Protein AF-A0A378QJF8-F1 (afdb_monomer_lite)

Sequence (309 aa):
MGRNWFGGLWREKNLSLDADNSAVFEITAFNGHQLLTDEQQEVQKELNALKIKAEKGDIEAMGELAEFYLYGANEEKAVYWTDQLAKKAGSVVFYRLASAYETGWIDGFKRDEKKAYDYYLKMANDNETFAQLWLANYYHGRRQLDDGVCYCGKRDFQKALDWATKAYKQGDNKASGLIADLYRKDPDGNRDLQKAIEWYQISIKQNQKIIVKKDESDTSAEVQEARFALSGDYLWLGDIYNELEDYDKAMYYYQLDINMPVMSHASRSYYQVGAMYEYGLGVKKDINQAKMYYKKACTKGISKACELK

Radius of gyration: 24.56 Å; chains: 1; bounding box: 61×44×68 Å

Structure (mmCIF, N/CA/C/O backbone):
data_AF-A0A378QJF8-F1
#
_entry.id   AF-A0A378QJF8-F1
#
loop_
_atom_site.group_PDB
_atom_site.id
_atom_site.type_symbol
_atom_site.label_atom_id
_atom_site.label_alt_id
_atom_site.label_comp_id
_atom_site.label_asym_id
_atom_site.label_entity_id
_atom_site.label_seq_id
_atom_site.pdbx_PDB_ins_code
_atom_site.Cartn_x
_atom_site.Cartn_y
_atom_site.Cartn_z
_atom_site.occupancy
_atom_site.B_iso_or_equiv
_atom_site.auth_seq_id
_atom_site.auth_comp_id
_atom_site.auth_asym_id
_atom_site.auth_atom_id
_atom_site.pdbx_PDB_model_num
ATOM 1 N N . MET A 1 1 ? 17.031 -14.082 -1.606 1.00 24.91 1 MET A N 1
ATOM 2 C CA . MET A 1 1 ? 18.044 -13.453 -2.481 1.00 24.91 1 MET A CA 1
ATOM 3 C C . MET A 1 1 ? 17.360 -12.334 -3.254 1.00 24.91 1 MET A C 1
ATOM 5 O O . MET A 1 1 ? 16.820 -12.580 -4.324 1.00 24.91 1 MET A O 1
ATOM 9 N N . GLY A 1 2 ? 17.272 -11.142 -2.660 1.00 23.62 2 GLY A N 1
ATOM 10 C CA . GLY A 1 2 ? 16.732 -9.963 -3.339 1.00 23.62 2 GLY A CA 1
ATOM 11 C C . GLY A 1 2 ? 17.813 -9.391 -4.246 1.00 23.62 2 GLY A C 1
ATOM 12 O O . GLY A 1 2 ? 18.860 -8.981 -3.753 1.00 23.62 2 GLY A O 1
ATOM 13 N N . ARG A 1 3 ? 17.606 -9.437 -5.563 1.00 26.86 3 ARG A N 1
ATOM 14 C CA . ARG A 1 3 ? 18.512 -8.789 -6.513 1.00 26.86 3 ARG A CA 1
ATOM 15 C C . ARG A 1 3 ? 18.256 -7.283 -6.453 1.00 26.86 3 ARG A C 1
ATOM 17 O O . ARG A 1 3 ? 17.218 -6.820 -6.913 1.00 26.86 3 ARG A O 1
ATOM 24 N N . ASN A 1 4 ? 19.190 -6.544 -5.860 1.00 28.27 4 ASN A N 1
ATOM 25 C CA . ASN A 1 4 ? 19.306 -5.098 -6.035 1.00 28.27 4 ASN A CA 1
ATOM 26 C C . ASN A 1 4 ? 19.707 -4.839 -7.494 1.00 28.27 4 ASN A C 1
ATOM 28 O O . ASN A 1 4 ? 20.881 -4.916 -7.831 1.00 28.27 4 ASN A O 1
ATOM 32 N N . TRP A 1 5 ? 18.728 -4.578 -8.358 1.00 35.19 5 TRP A N 1
ATOM 33 C CA . TRP A 1 5 ? 18.930 -4.312 -9.789 1.00 35.19 5 TRP A CA 1
ATOM 34 C C . TRP A 1 5 ? 19.407 -2.883 -10.105 1.00 35.19 5 TRP A C 1
ATOM 36 O O . TRP A 1 5 ? 19.574 -2.546 -11.268 1.00 35.19 5 TRP A O 1
ATOM 46 N N . PHE A 1 6 ? 19.591 -2.013 -9.105 1.00 39.88 6 PHE A N 1
ATOM 47 C CA . PHE A 1 6 ? 19.413 -0.571 -9.321 1.00 39.88 6 PHE A CA 1
ATOM 48 C C . PHE A 1 6 ? 20.485 0.343 -8.714 1.00 39.88 6 PHE A C 1
ATOM 50 O O . PHE A 1 6 ? 20.184 1.439 -8.236 1.00 39.88 6 PHE A O 1
ATOM 57 N N . GLY A 1 7 ? 21.741 -0.096 -8.758 1.00 34.03 7 GLY A N 1
ATOM 58 C CA . GLY A 1 7 ? 22.909 0.767 -8.570 1.00 34.03 7 GLY A CA 1
ATOM 59 C C . GLY A 1 7 ? 23.656 0.925 -9.890 1.00 34.03 7 GLY A C 1
ATOM 60 O O . GLY A 1 7 ? 24.657 0.254 -10.097 1.00 34.03 7 GLY A O 1
ATOM 61 N N . GLY A 1 8 ? 23.139 1.740 -10.812 1.00 43.34 8 GLY A N 1
ATOM 62 C CA . GLY A 1 8 ? 23.847 2.037 -12.059 1.00 43.34 8 GLY A CA 1
ATOM 63 C C . GLY A 1 8 ? 25.082 2.914 -11.816 1.00 43.34 8 GLY A C 1
ATOM 64 O O . GLY A 1 8 ? 25.037 3.822 -10.982 1.00 43.34 8 GLY A O 1
ATOM 65 N N . LEU A 1 9 ? 26.144 2.685 -12.600 1.00 39.19 9 LEU A N 1
ATOM 66 C CA . LEU A 1 9 ? 27.414 3.444 -12.650 1.00 39.19 9 LEU A CA 1
ATOM 67 C C . LEU A 1 9 ? 27.245 4.977 -12.574 1.00 39.19 9 LEU A C 1
ATOM 69 O O . LEU A 1 9 ? 28.093 5.692 -12.045 1.00 39.19 9 LEU A O 1
ATOM 73 N N . TRP A 1 10 ? 26.129 5.487 -13.089 1.00 43.66 10 TRP A N 1
ATOM 74 C CA . TRP A 1 10 ? 25.840 6.911 -13.245 1.00 43.66 10 TRP A CA 1
ATOM 75 C C . TRP A 1 10 ? 25.472 7.629 -11.939 1.00 43.66 10 TRP A C 1
ATOM 77 O O . TRP A 1 10 ? 25.683 8.834 -11.840 1.00 43.66 10 TRP A O 1
ATOM 87 N N . ARG A 1 11 ? 24.980 6.908 -10.915 1.00 38.56 11 ARG A N 1
ATOM 88 C CA . ARG A 1 11 ? 24.773 7.490 -9.572 1.00 38.56 11 ARG A CA 1
ATOM 89 C C . ARG A 1 11 ? 26.071 7.606 -8.780 1.00 38.56 11 ARG A C 1
ATOM 91 O O . ARG A 1 11 ? 26.199 8.520 -7.976 1.00 38.56 11 ARG A O 1
ATOM 98 N N . GLU A 1 12 ? 27.020 6.697 -8.997 1.00 34.53 12 GLU A N 1
ATOM 99 C CA . GLU A 1 12 ? 28.304 6.696 -8.283 1.00 34.53 12 GLU A CA 1
ATOM 100 C C . GLU A 1 12 ? 29.266 7.765 -8.819 1.00 34.53 12 GLU A C 1
ATOM 102 O O . GLU A 1 12 ? 30.039 8.330 -8.049 1.00 34.53 12 GLU A O 1
ATOM 107 N N . LYS A 1 13 ? 29.179 8.103 -10.115 1.00 41.19 13 LYS A N 1
ATOM 108 C CA . LYS A 1 13 ? 30.018 9.136 -10.752 1.00 41.19 13 LYS A CA 1
ATOM 109 C C . LYS A 1 13 ? 29.565 10.589 -10.485 1.00 41.19 13 LYS A C 1
ATOM 111 O O . LYS A 1 13 ? 30.230 11.504 -10.948 1.00 41.19 13 LYS A O 1
ATOM 116 N N . ASN A 1 14 ? 28.489 10.829 -9.720 1.00 36.25 14 ASN A N 1
ATOM 117 C CA . ASN A 1 14 ? 28.049 12.175 -9.296 1.00 36.25 14 ASN A CA 1
ATOM 118 C C . ASN A 1 14 ? 27.836 13.187 -10.452 1.00 36.25 14 ASN A C 1
ATOM 120 O O . ASN A 1 14 ? 27.987 14.395 -10.272 1.00 36.25 14 ASN A O 1
ATOM 124 N N . LEU A 1 15 ? 27.490 12.701 -11.647 1.00 41.09 15 LEU A N 1
ATOM 125 C CA . LEU A 1 15 ? 27.198 13.545 -12.804 1.00 41.09 15 LEU A CA 1
ATOM 126 C C . LEU A 1 15 ? 25.797 14.148 -12.616 1.00 41.09 15 LEU A C 1
ATOM 128 O O . LEU A 1 15 ? 24.799 13.447 -12.795 1.00 41.09 15 LEU A O 1
ATOM 132 N N . SER A 1 16 ? 25.703 15.423 -12.216 1.00 34.09 16 SER A N 1
ATOM 133 C CA . SER A 1 16 ? 24.416 16.124 -12.183 1.00 34.09 16 SER A CA 1
ATOM 134 C C . SER A 1 16 ? 23.893 16.273 -13.615 1.00 34.09 16 SER A C 1
ATOM 136 O O . SER A 1 16 ? 24.482 16.934 -14.476 1.00 34.09 16 SER A O 1
ATOM 138 N N . LEU A 1 17 ? 22.776 15.604 -13.889 1.00 40.44 17 LEU A N 1
ATOM 139 C CA . LEU A 1 17 ? 21.975 15.823 -15.088 1.00 40.44 17 LEU A CA 1
ATOM 140 C C . LEU A 1 17 ? 21.103 17.057 -14.844 1.00 40.44 17 LEU A C 1
ATOM 142 O O . LEU A 1 17 ? 19.890 16.955 -14.715 1.00 40.44 17 LEU A O 1
ATOM 146 N N . ASP A 1 18 ? 21.729 18.228 -14.737 1.00 30.45 18 ASP A N 1
ATOM 147 C CA . ASP A 1 18 ? 20.988 19.482 -14.852 1.00 30.45 18 ASP A CA 1
ATOM 148 C C . ASP A 1 18 ? 20.400 19.575 -16.270 1.00 30.45 18 ASP A C 1
ATOM 150 O O . ASP A 1 18 ? 20.940 18.988 -17.212 1.00 30.45 18 ASP A O 1
ATOM 154 N N . ALA A 1 19 ? 19.285 20.289 -16.441 1.00 37.25 19 ALA A N 1
ATOM 155 C CA . ALA A 1 19 ? 18.519 20.322 -17.694 1.00 37.25 19 ALA A CA 1
ATOM 156 C C . ALA A 1 19 ? 19.364 20.654 -18.947 1.00 37.25 19 ALA A C 1
ATOM 158 O O . ALA A 1 19 ? 19.061 20.148 -20.029 1.00 37.25 19 ALA A O 1
ATOM 159 N N . ASP A 1 20 ? 20.462 21.403 -18.791 1.00 37.47 20 ASP A N 1
ATOM 160 C CA . ASP A 1 20 ? 21.430 21.702 -19.858 1.00 37.47 20 ASP A CA 1
ATOM 161 C C . ASP A 1 20 ? 22.299 20.494 -20.278 1.00 37.47 20 ASP A C 1
ATOM 163 O O . ASP A 1 20 ? 22.730 20.421 -21.426 1.00 37.47 20 ASP A O 1
ATOM 167 N N . ASN A 1 21 ? 22.510 19.499 -19.407 1.00 40.16 21 ASN A N 1
ATOM 168 C CA . ASN A 1 21 ? 23.304 18.291 -19.678 1.00 40.16 21 ASN A CA 1
ATOM 169 C C . ASN A 1 21 ? 22.505 17.136 -20.306 1.00 40.16 21 ASN A C 1
ATOM 171 O O . ASN A 1 21 ? 23.105 16.227 -20.881 1.00 40.16 21 ASN A O 1
ATOM 175 N N . SER A 1 22 ? 21.169 17.166 -20.263 1.00 40.09 22 SER A N 1
ATOM 176 C CA . SER A 1 22 ? 20.332 16.191 -20.991 1.00 40.09 22 SER A CA 1
ATOM 177 C C . SER A 1 22 ? 20.537 16.283 -22.512 1.00 40.09 22 SER A C 1
ATOM 179 O O . SER A 1 22 ? 20.553 15.273 -23.217 1.00 40.09 22 SER A O 1
ATOM 181 N N . ALA A 1 23 ? 20.813 17.495 -23.004 1.00 35.41 23 ALA A N 1
ATOM 182 C CA . ALA A 1 23 ? 21.199 17.752 -24.383 1.00 35.41 23 ALA A CA 1
ATOM 183 C C . ALA A 1 23 ? 22.648 17.326 -24.691 1.00 35.41 23 ALA A C 1
ATOM 185 O O . ALA A 1 23 ? 22.961 17.066 -25.851 1.00 35.41 23 ALA A O 1
ATOM 186 N N . VAL A 1 24 ? 23.528 17.203 -23.684 1.00 41.50 24 VAL A N 1
ATOM 187 C CA . VAL A 1 24 ?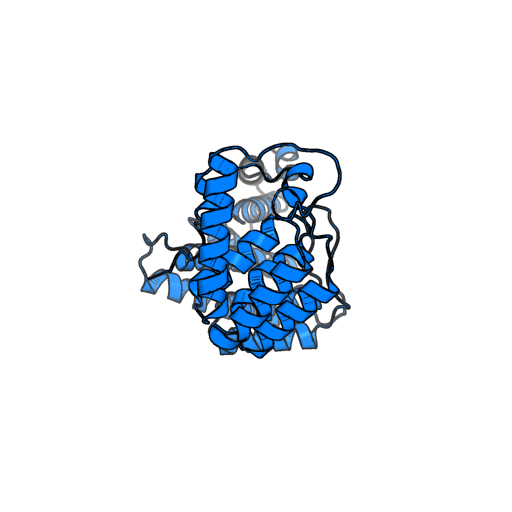 24.978 17.003 -23.880 1.00 41.50 24 VAL A CA 1
ATOM 188 C C . VAL A 1 24 ? 25.334 15.629 -24.458 1.00 41.50 24 VAL A C 1
ATOM 190 O O . VAL A 1 24 ? 26.318 15.503 -25.186 1.00 41.50 24 VAL A O 1
ATOM 193 N N . PHE A 1 25 ? 24.498 14.610 -24.253 1.00 45.72 25 PHE A N 1
ATOM 194 C CA . PHE A 1 25 ? 24.749 13.266 -24.797 1.00 45.72 25 PHE A CA 1
ATOM 195 C C . PHE A 1 25 ? 24.012 12.961 -26.112 1.00 45.72 25 PHE A C 1
ATOM 197 O O . PHE A 1 25 ? 24.208 11.898 -26.707 1.00 45.72 25 PHE A O 1
ATOM 204 N N . GLU A 1 26 ? 23.237 13.927 -26.614 1.00 41.34 26 GLU A N 1
ATOM 205 C CA . GLU A 1 26 ? 22.734 13.986 -27.992 1.00 41.34 26 GLU A CA 1
ATOM 206 C C . GLU A 1 26 ? 23.155 15.281 -28.703 1.00 41.34 26 GLU A C 1
ATOM 208 O O . GLU A 1 26 ? 22.435 15.790 -29.562 1.00 41.34 26 GLU A O 1
ATOM 213 N N . ILE A 1 27 ? 24.359 15.803 -28.422 1.00 39.47 27 ILE A N 1
ATOM 214 C CA . ILE A 1 27 ? 24.945 16.874 -29.244 1.00 39.47 27 ILE A CA 1
ATOM 215 C C . ILE A 1 27 ? 25.376 16.282 -30.590 1.00 39.47 27 ILE A C 1
ATOM 217 O O . ILE A 1 27 ? 26.552 16.077 -30.883 1.00 39.47 27 ILE A O 1
ATOM 221 N N . THR A 1 28 ? 24.413 16.059 -31.476 1.00 35.44 28 THR A N 1
ATOM 222 C CA . THR A 1 28 ? 24.649 16.320 -32.892 1.00 35.44 28 THR A CA 1
ATOM 223 C C . THR A 1 28 ? 24.520 17.819 -33.111 1.00 35.44 28 THR A C 1
ATOM 225 O O . THR A 1 28 ? 23.428 18.345 -33.282 1.00 35.44 28 THR A O 1
ATOM 228 N N . ALA A 1 29 ? 25.677 18.482 -33.083 1.00 40.81 29 ALA A N 1
ATOM 229 C CA . ALA A 1 29 ? 25.983 19.697 -33.829 1.00 40.81 29 ALA A CA 1
ATOM 230 C C . ALA A 1 29 ? 24.862 20.752 -33.908 1.00 40.81 29 ALA A C 1
ATOM 232 O O . ALA A 1 29 ? 24.290 20.964 -34.973 1.00 40.81 29 ALA A O 1
ATOM 233 N N . PHE A 1 30 ? 24.621 21.501 -32.833 1.00 36.34 30 PHE A N 1
ATOM 234 C CA . PHE A 1 30 ? 24.027 22.829 -32.980 1.00 36.34 30 PHE A CA 1
ATOM 235 C C . PHE A 1 30 ? 24.699 23.800 -32.006 1.00 36.34 30 PHE A C 1
ATOM 237 O O . PHE A 1 30 ? 24.531 23.701 -30.798 1.00 36.34 30 PHE A O 1
ATOM 244 N N . ASN A 1 31 ? 25.469 24.726 -32.585 1.00 33.44 31 ASN A N 1
ATOM 245 C CA . ASN A 1 31 ? 26.176 25.862 -31.978 1.00 33.44 31 ASN A CA 1
ATOM 246 C C . ASN A 1 31 ? 27.578 25.597 -31.386 1.00 33.44 31 ASN A C 1
ATOM 248 O O . ASN A 1 31 ? 27.790 25.628 -30.184 1.00 33.44 31 ASN A O 1
ATOM 252 N N . GLY A 1 32 ? 28.563 25.470 -32.289 1.00 38.75 32 GLY A N 1
ATOM 253 C CA . GLY A 1 32 ? 29.920 26.009 -32.100 1.00 38.75 32 GLY A CA 1
ATOM 254 C C . GLY A 1 32 ? 30.858 25.273 -31.136 1.00 38.75 32 GLY A C 1
ATOM 255 O O . GLY A 1 32 ? 30.972 25.650 -29.982 1.00 38.75 32 GLY A O 1
ATOM 256 N N . HIS A 1 33 ? 31.606 24.294 -31.660 1.00 44.81 33 HIS A N 1
ATOM 257 C CA . HIS A 1 33 ? 32.910 23.807 -31.168 1.00 44.81 33 HIS A CA 1
ATOM 258 C C . HIS A 1 33 ? 33.228 23.957 -29.661 1.00 44.81 33 HIS A C 1
ATOM 260 O O . HIS A 1 33 ? 34.217 24.594 -29.299 1.00 44.81 33 HIS A O 1
ATOM 266 N N . GLN A 1 34 ? 32.489 23.282 -28.782 1.00 51.22 34 GLN A N 1
ATOM 267 C CA . GLN A 1 34 ? 33.086 22.796 -27.535 1.00 51.22 34 GLN A CA 1
ATOM 268 C C . GLN A 1 34 ? 33.539 21.351 -27.753 1.00 51.22 34 GLN A C 1
ATOM 270 O O . GLN A 1 34 ? 32.741 20.481 -28.097 1.00 51.22 34 GLN A O 1
ATOM 275 N N . LEU A 1 35 ? 34.848 21.115 -27.633 1.00 56.12 35 LEU A N 1
ATOM 276 C CA . LEU A 1 35 ? 35.410 19.767 -27.594 1.00 56.12 35 LEU A CA 1
ATOM 277 C C . LEU A 1 35 ? 34.957 19.105 -26.289 1.00 56.12 35 LEU A C 1
ATOM 279 O O . LEU A 1 35 ? 35.072 19.716 -25.228 1.00 56.12 35 LEU A O 1
ATOM 283 N N . LEU A 1 36 ? 34.451 17.873 -26.385 1.00 58.44 36 LEU A N 1
ATOM 284 C CA . LEU A 1 36 ? 34.110 17.065 -25.216 1.00 58.44 36 LEU A CA 1
ATOM 285 C C . LEU A 1 36 ? 35.347 16.910 -24.323 1.00 58.44 36 LEU A C 1
ATOM 287 O O . LEU A 1 36 ? 36.439 16.642 -24.837 1.00 58.44 36 LEU A O 1
ATOM 291 N N . THR A 1 37 ? 35.171 17.037 -23.010 1.00 73.25 37 THR A N 1
ATOM 292 C CA . THR A 1 37 ? 36.224 16.720 -22.035 1.00 73.25 37 THR A CA 1
ATOM 293 C C . THR A 1 37 ? 36.612 15.240 -22.130 1.00 73.25 37 THR A C 1
ATOM 295 O O . THR A 1 37 ? 35.828 14.420 -22.613 1.00 73.25 37 THR A O 1
ATOM 298 N N . ASP A 1 38 ? 37.804 14.869 -21.658 1.00 74.12 38 ASP A N 1
ATOM 299 C CA . ASP A 1 38 ? 38.254 13.464 -21.661 1.00 74.12 38 ASP A CA 1
ATOM 300 C C . ASP A 1 38 ? 37.250 12.541 -20.942 1.00 74.12 38 ASP A C 1
ATOM 302 O O . ASP A 1 38 ? 36.947 11.446 -21.414 1.00 74.12 38 ASP A O 1
ATOM 306 N N . GLU A 1 39 ? 36.642 13.038 -19.863 1.00 68.12 39 GLU A N 1
ATOM 307 C CA . GLU A 1 39 ? 35.573 12.362 -19.123 1.00 68.12 39 GLU A CA 1
ATOM 308 C C . GLU A 1 39 ? 34.302 12.176 -19.971 1.00 68.12 39 GLU A C 1
ATOM 310 O O . GLU A 1 39 ? 33.741 11.082 -20.029 1.00 68.12 39 GLU A O 1
ATOM 315 N N . GLN A 1 40 ? 33.866 13.206 -20.705 1.00 69.31 40 GLN A N 1
ATOM 316 C CA . GLN A 1 40 ? 32.710 13.108 -21.605 1.00 69.31 40 GLN A CA 1
ATOM 317 C C . GLN A 1 40 ? 32.961 12.140 -22.772 1.00 69.31 40 GLN A C 1
ATOM 319 O O . GLN A 1 40 ? 32.047 11.431 -23.201 1.00 69.31 40 GLN A O 1
ATOM 324 N N . GLN A 1 41 ? 34.194 12.072 -23.281 1.00 72.94 41 GLN A N 1
ATOM 325 C CA . GLN A 1 41 ? 34.575 11.114 -24.322 1.00 72.94 41 GLN A CA 1
ATOM 326 C C . GLN A 1 41 ? 34.566 9.671 -23.803 1.00 72.94 41 GLN A C 1
ATOM 328 O O . GLN A 1 41 ? 34.109 8.764 -24.507 1.00 72.94 41 GLN A O 1
ATOM 333 N N . GLU A 1 42 ? 35.034 9.447 -22.574 1.00 74.12 42 GLU A N 1
ATOM 334 C CA . GLU A 1 42 ? 34.998 8.135 -21.927 1.00 74.12 42 GLU A CA 1
ATOM 335 C C . GLU A 1 42 ? 33.557 7.668 -21.691 1.00 74.12 42 GLU A C 1
ATOM 337 O O . GLU A 1 42 ? 33.197 6.559 -22.095 1.00 74.12 42 GLU A O 1
ATOM 342 N N . VAL A 1 43 ? 32.696 8.550 -21.175 1.00 72.06 43 VAL A N 1
ATOM 343 C CA . VAL A 1 43 ? 31.256 8.292 -21.027 1.00 72.06 43 VAL A CA 1
ATOM 344 C C . VAL A 1 43 ? 30.603 7.956 -22.370 1.00 72.06 43 VAL A C 1
ATOM 346 O O . VAL A 1 43 ? 29.843 6.991 -22.470 1.00 72.06 43 VAL A O 1
ATOM 349 N N . GLN A 1 44 ? 30.924 8.692 -23.438 1.00 74.88 44 GLN A N 1
ATOM 350 C CA . GLN A 1 44 ? 30.380 8.416 -24.768 1.00 74.88 44 GLN A CA 1
ATOM 351 C C . GLN A 1 44 ? 30.811 7.038 -25.294 1.00 74.88 44 GLN A C 1
ATOM 353 O O . GLN A 1 44 ? 30.028 6.338 -25.946 1.00 74.88 44 GLN A O 1
ATOM 358 N N . LYS A 1 45 ? 32.051 6.627 -25.013 1.00 82.19 45 LYS A N 1
ATOM 359 C CA . LYS A 1 45 ? 32.569 5.304 -25.375 1.00 82.19 45 LYS A CA 1
ATOM 360 C C . LYS A 1 45 ? 31.866 4.192 -24.593 1.00 82.19 45 LYS A C 1
ATOM 362 O O . LYS A 1 45 ? 31.469 3.200 -25.208 1.00 82.19 45 LYS A O 1
ATOM 367 N N . GLU A 1 46 ? 31.680 4.366 -23.284 1.00 82.00 46 GLU A N 1
ATOM 368 C CA . GLU A 1 46 ? 30.916 3.446 -22.428 1.00 82.00 46 GLU A CA 1
ATOM 369 C C . GLU A 1 46 ? 29.471 3.304 -22.935 1.00 82.00 46 GLU A C 1
ATOM 371 O O . GLU A 1 46 ? 29.003 2.188 -23.167 1.00 82.00 46 GLU A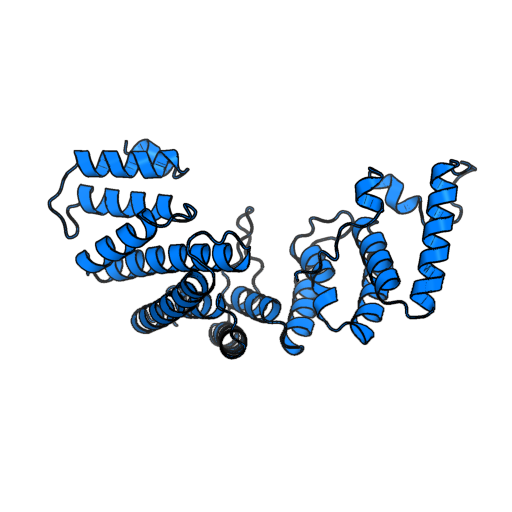 O 1
ATOM 376 N N . LEU A 1 47 ? 28.800 4.423 -23.229 1.00 82.88 47 LEU A N 1
ATOM 377 C CA . LEU A 1 47 ? 27.430 4.441 -23.745 1.00 82.88 47 LEU A CA 1
ATOM 378 C C . LEU A 1 47 ? 27.310 3.752 -25.114 1.00 82.88 47 LEU A C 1
ATOM 380 O O . LEU A 1 47 ? 26.351 3.022 -25.366 1.00 82.88 47 LEU A O 1
ATOM 384 N N . ASN A 1 48 ? 28.279 3.946 -26.010 1.00 86.44 48 ASN A N 1
ATOM 385 C CA . ASN A 1 48 ? 28.293 3.270 -27.310 1.00 86.44 48 ASN A CA 1
ATOM 386 C C . ASN A 1 48 ? 28.485 1.755 -27.162 1.00 86.44 48 ASN A C 1
ATOM 388 O O . ASN A 1 48 ? 27.804 0.977 -27.831 1.00 86.44 48 ASN A O 1
ATOM 392 N N . ALA A 1 49 ? 29.376 1.320 -26.267 1.00 88.12 49 ALA A N 1
ATOM 393 C CA . ALA A 1 49 ? 29.548 -0.098 -25.968 1.00 88.12 49 ALA A CA 1
ATOM 394 C C . ALA A 1 49 ? 28.268 -0.709 -25.371 1.00 88.12 49 ALA A C 1
ATOM 396 O O . ALA A 1 49 ? 27.892 -1.826 -25.736 1.00 88.12 49 ALA A O 1
ATOM 397 N N . LEU A 1 50 ? 27.577 0.038 -24.505 1.00 89.38 50 LEU A N 1
ATOM 398 C CA . LEU A 1 50 ? 26.305 -0.357 -23.910 1.00 89.38 50 LEU A CA 1
ATOM 399 C C . LEU A 1 50 ? 25.202 -0.522 -24.968 1.00 89.38 50 LEU A C 1
ATOM 401 O O . LEU A 1 50 ? 24.543 -1.560 -25.004 1.00 89.38 50 LEU A O 1
ATOM 405 N N . LYS A 1 51 ? 25.070 0.438 -25.896 1.00 92.69 51 LYS A N 1
ATOM 406 C CA . LYS A 1 51 ? 24.144 0.360 -27.044 1.00 92.69 51 LYS A CA 1
ATOM 407 C C . LYS A 1 51 ? 24.353 -0.901 -27.868 1.00 92.69 51 LYS A C 1
ATOM 409 O O . LYS A 1 51 ? 23.400 -1.633 -28.101 1.00 92.69 51 LYS A O 1
ATOM 414 N N . ILE A 1 52 ? 25.598 -1.214 -28.225 1.00 93.00 52 ILE A N 1
ATOM 415 C CA . ILE A 1 52 ? 25.915 -2.414 -29.014 1.00 93.00 52 ILE A CA 1
ATOM 416 C C . ILE A 1 52 ? 25.489 -3.695 -28.281 1.00 93.00 52 ILE A C 1
ATOM 418 O O . ILE A 1 52 ? 25.002 -4.636 -28.910 1.00 93.00 52 ILE A O 1
ATOM 422 N N . LYS A 1 53 ? 25.681 -3.771 -26.958 1.00 95.56 53 LYS A N 1
ATOM 423 C CA . LYS A 1 53 ? 25.233 -4.927 -26.163 1.00 95.56 53 LYS A CA 1
ATOM 424 C C . LYS A 1 53 ? 23.708 -5.023 -26.134 1.00 95.56 53 LYS A C 1
ATOM 426 O O . LYS A 1 53 ? 23.163 -6.093 -26.403 1.00 95.56 53 LYS A O 1
ATOM 431 N N . ALA A 1 54 ? 23.029 -3.910 -25.877 1.00 93.25 54 ALA A N 1
ATOM 432 C CA . ALA A 1 54 ? 21.574 -3.861 -25.838 1.00 93.25 54 ALA A CA 1
ATOM 433 C C . ALA A 1 54 ? 20.953 -4.214 -27.202 1.00 93.25 54 ALA A C 1
ATOM 435 O O . ALA A 1 54 ? 20.022 -5.010 -27.267 1.00 93.25 54 ALA A O 1
ATOM 436 N N . GLU A 1 55 ? 21.514 -3.731 -28.314 1.00 93.62 55 GLU A N 1
ATOM 437 C CA . GLU A 1 55 ? 21.095 -4.099 -29.677 1.00 93.62 55 GLU A CA 1
ATOM 438 C C . GLU A 1 55 ? 21.258 -5.599 -29.961 1.00 93.62 55 GLU A C 1
ATOM 440 O O . GLU A 1 55 ? 20.460 -6.191 -30.688 1.00 93.62 55 GLU A O 1
ATOM 445 N N . LYS A 1 56 ? 22.247 -6.248 -29.336 1.00 95.00 56 LYS A N 1
ATOM 446 C CA . LYS A 1 56 ? 22.447 -7.705 -29.405 1.00 95.00 56 LYS A CA 1
ATOM 447 C C . LYS A 1 56 ? 21.498 -8.500 -28.506 1.00 95.00 56 LYS A C 1
ATOM 449 O O . LYS A 1 56 ? 21.556 -9.729 -28.502 1.00 95.00 56 LYS A O 1
ATOM 454 N N . GLY A 1 57 ? 20.599 -7.840 -27.779 1.00 92.00 57 GLY A N 1
ATOM 455 C CA . GLY A 1 57 ? 19.596 -8.506 -26.957 1.00 92.00 57 GLY A CA 1
ATOM 456 C C . GLY A 1 57 ? 19.988 -8.698 -25.495 1.00 92.00 57 GLY A C 1
ATOM 457 O O . GLY A 1 57 ? 19.284 -9.445 -24.813 1.00 92.00 57 GLY A O 1
ATOM 458 N N . ASP A 1 58 ? 21.079 -8.076 -25.041 1.00 95.31 58 ASP A N 1
ATOM 459 C CA . ASP A 1 58 ? 21.530 -8.139 -23.652 1.00 95.31 58 ASP A CA 1
ATOM 460 C C . ASP A 1 58 ? 20.543 -7.404 -22.728 1.00 95.31 58 ASP A C 1
ATOM 462 O O . ASP A 1 58 ? 20.301 -6.206 -22.877 1.00 95.31 58 ASP A O 1
ATOM 466 N N . ILE A 1 59 ? 19.930 -8.155 -21.809 1.00 93.56 59 ILE A N 1
ATOM 467 C CA . ILE A 1 59 ? 18.843 -7.683 -20.937 1.00 93.56 59 ILE A CA 1
ATOM 468 C C . ILE A 1 59 ? 19.352 -6.641 -19.933 1.00 93.56 59 ILE A C 1
ATOM 470 O O . ILE A 1 59 ? 18.650 -5.668 -19.664 1.00 93.56 59 ILE A O 1
ATOM 474 N N . GLU A 1 60 ? 20.564 -6.818 -19.404 1.00 91.88 60 GLU A N 1
ATOM 475 C CA . GLU A 1 60 ? 21.163 -5.886 -18.442 1.00 91.88 60 GLU A CA 1
ATOM 476 C C . GLU A 1 60 ? 21.473 -4.553 -19.131 1.00 91.88 60 GLU A C 1
ATOM 478 O O . GLU A 1 60 ? 21.034 -3.502 -18.669 1.00 91.88 60 GLU A O 1
ATOM 483 N N . ALA A 1 61 ? 22.094 -4.599 -20.311 1.00 92.38 61 ALA A N 1
ATOM 484 C CA . ALA A 1 61 ? 22.400 -3.411 -21.099 1.00 92.38 61 ALA A CA 1
ATOM 485 C C . ALA A 1 61 ? 21.145 -2.649 -21.555 1.00 92.38 61 ALA A C 1
ATOM 487 O O . ALA A 1 61 ? 21.138 -1.418 -21.571 1.00 92.38 61 ALA A O 1
ATOM 488 N N . MET A 1 62 ? 20.067 -3.357 -21.915 1.00 93.44 62 MET A N 1
ATOM 489 C CA . MET A 1 62 ? 18.772 -2.729 -22.206 1.00 93.44 62 MET A CA 1
ATOM 490 C C . MET A 1 62 ? 18.204 -2.002 -20.982 1.00 93.44 62 MET A C 1
ATOM 492 O O . MET A 1 62 ? 17.682 -0.897 -21.124 1.00 93.44 62 MET A O 1
ATOM 496 N N . GLY A 1 63 ? 18.311 -2.608 -19.795 1.00 89.31 63 GLY A N 1
ATOM 497 C CA . GLY A 1 63 ? 17.891 -1.998 -18.533 1.00 89.31 63 GLY A CA 1
ATOM 498 C C . GLY A 1 63 ? 18.687 -0.742 -18.203 1.00 89.31 63 GLY A C 1
ATOM 499 O O . GLY A 1 63 ? 18.098 0.296 -17.910 1.00 89.31 63 GLY A O 1
ATOM 500 N N . GLU A 1 64 ? 20.010 -0.803 -18.334 1.00 89.75 64 GLU A N 1
ATOM 501 C CA . GLU A 1 64 ? 20.879 0.353 -18.111 1.00 89.75 64 GLU A CA 1
ATOM 502 C C . GLU A 1 64 ? 20.589 1.496 -19.093 1.00 89.75 64 GLU A C 1
ATOM 504 O O . GLU A 1 64 ? 20.545 2.653 -18.680 1.00 89.75 64 GLU A O 1
ATOM 509 N N . LEU A 1 65 ? 20.328 1.202 -20.374 1.00 90.31 65 LEU A N 1
ATOM 510 C CA . LEU A 1 65 ? 19.932 2.234 -21.341 1.00 90.31 65 LEU A CA 1
ATOM 511 C C . LEU A 1 65 ? 18.564 2.828 -21.029 1.00 90.31 65 LEU A C 1
ATOM 513 O O . LEU A 1 65 ? 18.398 4.042 -21.125 1.00 90.31 65 LEU A O 1
ATOM 517 N N . ALA A 1 66 ? 17.589 1.997 -20.662 1.00 91.06 66 ALA A N 1
ATOM 518 C CA . ALA A 1 66 ? 16.269 2.474 -20.274 1.00 91.06 66 ALA A CA 1
ATOM 519 C C . ALA A 1 66 ? 16.360 3.449 -19.091 1.00 91.06 66 ALA A C 1
ATOM 521 O O . ALA A 1 66 ? 15.767 4.525 -19.142 1.00 91.06 66 ALA A O 1
ATOM 522 N N . GLU A 1 67 ? 17.149 3.120 -18.063 1.00 88.00 67 GLU A N 1
ATOM 523 C CA . GLU A 1 67 ? 17.390 4.020 -16.932 1.00 88.00 67 GLU A CA 1
ATOM 524 C C . GLU A 1 67 ? 18.165 5.273 -17.332 1.00 88.00 67 GLU A C 1
ATOM 526 O O . GLU A 1 67 ? 17.787 6.372 -16.927 1.00 88.00 67 GLU A O 1
ATOM 531 N N . PHE A 1 68 ? 19.216 5.127 -18.141 1.00 86.69 68 PHE A N 1
ATOM 532 C CA . PHE A 1 68 ? 20.003 6.254 -18.633 1.00 86.69 68 PHE A CA 1
ATOM 533 C C . PHE A 1 68 ? 19.111 7.284 -19.330 1.00 86.69 68 PHE A C 1
ATOM 535 O O . PHE A 1 68 ? 19.162 8.467 -19.007 1.00 86.69 68 PHE A O 1
ATOM 542 N N . TYR A 1 69 ? 18.240 6.839 -20.237 1.00 88.25 69 TYR A N 1
ATOM 543 C CA . TYR A 1 69 ? 17.332 7.737 -20.946 1.00 88.25 69 TYR A CA 1
ATOM 544 C C . TYR A 1 69 ? 16.198 8.271 -20.071 1.00 88.25 69 TYR A C 1
ATOM 546 O O . TYR A 1 69 ? 15.778 9.410 -20.266 1.00 88.25 69 TYR A O 1
ATOM 554 N N . LEU A 1 70 ? 15.730 7.490 -19.093 1.00 86.19 70 LEU A N 1
ATOM 555 C CA . LEU A 1 70 ? 14.726 7.935 -18.130 1.00 86.19 70 LEU A CA 1
ATOM 556 C C . LEU A 1 70 ? 15.237 9.127 -17.310 1.00 86.19 70 LEU A C 1
ATOM 558 O O . LEU A 1 70 ? 14.560 10.144 -17.225 1.00 86.19 70 LEU A O 1
ATOM 562 N N . TYR A 1 71 ? 16.434 9.014 -16.732 1.00 84.06 71 TYR A N 1
ATOM 563 C CA . TYR A 1 71 ? 17.032 10.088 -15.933 1.00 84.06 71 TYR A CA 1
ATOM 564 C C . TYR A 1 71 ? 17.646 11.199 -16.790 1.00 84.06 71 TYR A C 1
ATOM 566 O O . TYR A 1 71 ? 17.732 12.336 -16.343 1.00 84.06 71 TYR A O 1
ATOM 574 N N . GLY A 1 72 ? 18.029 10.893 -18.030 1.00 81.81 72 GLY A N 1
ATOM 575 C CA . GLY A 1 72 ? 18.480 11.863 -19.025 1.00 81.81 72 GLY A CA 1
ATOM 576 C C . GLY A 1 72 ? 17.349 12.607 -19.739 1.00 81.81 72 GLY A C 1
ATOM 577 O O . GLY A 1 72 ? 17.612 13.203 -20.779 1.00 81.81 72 GLY A O 1
ATOM 578 N N . ALA A 1 73 ? 16.109 12.552 -19.236 1.00 80.44 73 ALA A N 1
ATOM 579 C CA . ALA A 1 73 ? 14.953 13.267 -19.784 1.00 80.44 73 ALA A CA 1
ATOM 580 C C . ALA A 1 73 ? 14.610 12.943 -21.258 1.00 80.44 73 ALA A C 1
ATOM 582 O O . ALA A 1 73 ? 13.909 13.710 -21.919 1.00 80.44 73 ALA A O 1
ATOM 583 N N . ASN A 1 74 ? 15.059 11.799 -21.790 1.00 87.50 74 ASN A N 1
ATOM 584 C CA . ASN A 1 74 ? 14.753 11.374 -23.157 1.00 87.50 74 ASN A CA 1
ATOM 585 C C . ASN A 1 74 ? 13.616 10.347 -23.154 1.00 87.50 74 ASN A C 1
ATOM 587 O O . ASN A 1 74 ? 13.836 9.132 -23.142 1.00 87.50 74 ASN A O 1
ATOM 591 N N . GLU A 1 75 ? 12.384 10.856 -23.162 1.00 87.44 75 GLU A N 1
ATOM 592 C CA . GLU A 1 75 ? 11.171 10.042 -23.073 1.00 87.44 75 GLU A CA 1
ATOM 593 C C . GLU A 1 75 ? 11.085 8.978 -24.175 1.00 87.44 75 GLU A C 1
ATOM 595 O O . GLU A 1 75 ? 10.838 7.807 -23.885 1.00 87.44 75 GLU A O 1
ATOM 600 N N . GLU A 1 76 ? 11.322 9.363 -25.431 1.00 90.94 76 GLU A N 1
ATOM 601 C CA . GLU A 1 76 ? 11.198 8.466 -26.584 1.00 90.94 76 GLU A CA 1
ATOM 602 C C . GLU A 1 76 ? 12.119 7.250 -26.444 1.00 90.94 76 GLU A C 1
ATOM 604 O O . GLU A 1 76 ? 11.682 6.104 -26.595 1.00 90.94 76 GLU A O 1
ATOM 609 N N . LYS A 1 77 ? 13.389 7.481 -26.092 1.00 90.94 77 LYS A N 1
ATOM 610 C CA . LYS A 1 77 ? 14.368 6.399 -25.950 1.00 90.94 77 LYS A CA 1
ATOM 611 C C . LYS A 1 77 ? 14.158 5.588 -24.677 1.00 90.94 77 LYS A C 1
ATOM 613 O O . LYS A 1 77 ? 14.335 4.371 -24.719 1.00 90.94 77 LYS A O 1
ATOM 618 N N . ALA A 1 78 ? 13.738 6.215 -23.578 1.00 91.31 78 ALA A N 1
ATOM 619 C CA . ALA A 1 78 ? 13.398 5.507 -22.344 1.00 91.31 78 ALA A CA 1
ATOM 620 C C . ALA A 1 78 ? 12.248 4.515 -22.574 1.00 91.31 78 ALA A C 1
ATOM 622 O O . ALA A 1 78 ? 12.346 3.344 -22.194 1.00 91.31 78 ALA A O 1
ATOM 623 N N . VAL A 1 79 ? 11.187 4.963 -23.255 1.00 93.69 79 VAL A N 1
ATOM 624 C CA . VAL A 1 79 ? 10.051 4.120 -23.653 1.00 93.69 79 VAL A CA 1
ATOM 625 C C . VAL A 1 79 ? 10.508 3.014 -24.595 1.00 93.69 79 VAL A C 1
ATOM 627 O O . VAL A 1 79 ? 10.247 1.845 -24.316 1.00 93.69 79 VAL A O 1
ATOM 630 N N . TYR A 1 80 ? 11.254 3.349 -25.653 1.00 95.19 80 TYR A N 1
ATOM 631 C CA . TYR A 1 80 ? 11.741 2.364 -26.619 1.00 95.19 80 TYR A CA 1
ATOM 632 C C . TYR A 1 80 ? 12.526 1.229 -25.951 1.00 95.19 80 TYR A C 1
ATOM 634 O O . TYR A 1 80 ? 12.212 0.056 -26.163 1.00 95.19 80 TYR A O 1
ATOM 642 N N . TRP A 1 81 ? 13.533 1.555 -25.136 1.00 94.38 81 TRP A N 1
ATOM 643 C CA . TRP A 1 81 ? 14.383 0.540 -24.510 1.00 94.38 81 TRP A CA 1
ATOM 644 C C . TRP A 1 81 ? 13.638 -0.273 -23.458 1.00 94.38 81 TRP A C 1
ATOM 646 O O . TRP A 1 81 ? 13.844 -1.485 -23.380 1.00 94.38 81 TRP A O 1
ATOM 656 N N . THR A 1 82 ? 12.714 0.347 -22.721 1.00 95.06 82 THR A N 1
ATOM 657 C CA . THR A 1 82 ? 11.870 -0.375 -21.763 1.00 95.06 82 THR A CA 1
ATOM 658 C C . THR A 1 82 ? 10.915 -1.333 -22.479 1.00 95.06 82 THR A C 1
ATOM 660 O O . THR A 1 82 ? 10.768 -2.474 -22.051 1.00 95.06 82 THR A O 1
ATOM 663 N N . ASP A 1 83 ? 10.322 -0.931 -23.607 1.00 95.12 83 ASP A N 1
ATOM 664 C CA . ASP A 1 83 ? 9.486 -1.811 -24.432 1.00 95.12 83 ASP A CA 1
ATOM 665 C C . ASP A 1 83 ? 10.291 -2.986 -25.017 1.00 95.12 83 ASP A C 1
ATOM 667 O O . ASP A 1 83 ? 9.787 -4.110 -25.074 1.00 95.12 83 ASP A O 1
ATOM 671 N N . GLN A 1 84 ? 11.543 -2.771 -25.449 1.00 94.75 84 GLN A N 1
ATOM 672 C CA . GLN A 1 84 ? 12.402 -3.880 -25.897 1.00 94.75 84 GLN A CA 1
ATOM 673 C C . GLN A 1 84 ? 12.743 -4.832 -24.752 1.00 94.75 84 GLN A C 1
ATOM 675 O O . GLN A 1 84 ? 12.693 -6.052 -24.929 1.00 94.75 84 GLN A O 1
ATOM 680 N N . LEU A 1 85 ? 13.054 -4.281 -23.580 1.00 94.75 85 LEU A N 1
ATOM 681 C CA . LEU A 1 85 ? 13.358 -5.053 -22.387 1.00 94.75 85 LEU A CA 1
ATOM 682 C C . LEU A 1 85 ? 12.151 -5.886 -21.939 1.00 94.75 85 LEU A C 1
ATOM 684 O O . LEU A 1 85 ? 12.299 -7.074 -21.651 1.00 94.75 85 LEU A O 1
ATOM 688 N N . ALA A 1 86 ? 10.949 -5.307 -21.962 1.00 94.50 86 ALA A N 1
ATOM 689 C CA . ALA A 1 86 ? 9.719 -5.971 -21.539 1.00 94.50 86 ALA A CA 1
ATOM 690 C C . ALA A 1 86 ? 9.409 -7.232 -22.360 1.00 94.50 86 ALA A C 1
ATOM 692 O O . ALA A 1 86 ? 8.935 -8.228 -21.818 1.00 94.50 86 ALA A O 1
ATOM 693 N N . LYS A 1 87 ? 9.760 -7.246 -23.655 1.00 93.88 87 LYS A N 1
ATOM 694 C CA . LYS A 1 87 ? 9.618 -8.436 -24.519 1.00 93.88 87 LYS A CA 1
ATOM 695 C C . LYS A 1 87 ? 10.467 -9.628 -24.061 1.00 93.88 87 LYS A C 1
ATOM 697 O O . LYS A 1 87 ? 10.202 -10.748 -24.487 1.00 93.88 87 LYS A O 1
ATOM 702 N N . LYS A 1 88 ? 11.507 -9.395 -23.253 1.00 93.38 88 LYS A N 1
ATOM 703 C CA . LYS A 1 88 ? 12.451 -10.421 -22.776 1.00 93.38 88 LYS A CA 1
ATOM 704 C C . LYS A 1 88 ? 12.335 -10.695 -21.278 1.00 93.38 88 LYS A C 1
ATOM 706 O O . LYS A 1 88 ? 12.513 -11.835 -20.865 1.00 93.38 88 LYS A O 1
ATOM 711 N N . ALA A 1 89 ? 12.080 -9.658 -20.486 1.00 91.88 89 ALA A N 1
ATOM 712 C CA . ALA A 1 89 ? 12.120 -9.697 -19.026 1.00 91.88 89 ALA A CA 1
ATOM 713 C C . ALA A 1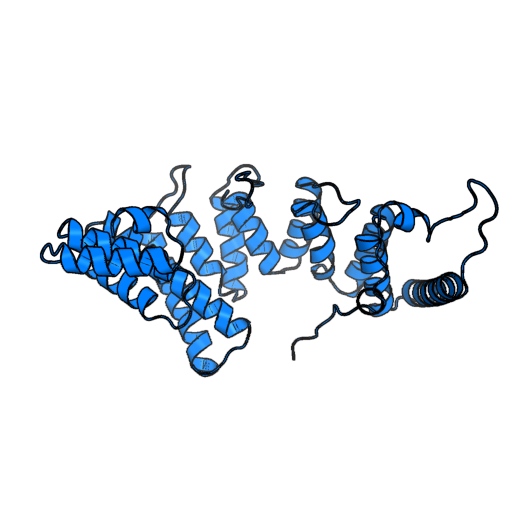 89 ? 10.733 -9.640 -18.362 1.00 91.88 89 ALA A C 1
ATOM 715 O O . ALA A 1 89 ? 10.653 -9.698 -17.137 1.00 91.88 89 ALA A O 1
ATOM 716 N N . GLY A 1 90 ? 9.656 -9.546 -19.149 1.00 91.69 90 GLY A N 1
ATOM 717 C CA . GLY A 1 90 ? 8.294 -9.387 -18.640 1.00 91.69 90 GLY A CA 1
ATOM 718 C C . GLY A 1 90 ? 7.944 -7.932 -18.339 1.00 91.69 90 GLY A C 1
ATOM 719 O O . GLY A 1 90 ? 8.759 -7.021 -18.493 1.00 91.69 90 GLY A O 1
ATOM 720 N N . SER A 1 91 ? 6.700 -7.697 -17.931 1.00 93.31 91 SER A N 1
ATOM 721 C CA . SER A 1 91 ? 6.152 -6.342 -17.796 1.00 93.31 91 SER A CA 1
ATOM 722 C C . SER A 1 91 ? 6.666 -5.554 -16.585 1.00 93.31 91 SER A C 1
ATOM 724 O O . SER A 1 91 ? 6.563 -4.328 -16.594 1.00 93.31 91 SER A O 1
ATOM 726 N N . VAL A 1 92 ? 7.254 -6.208 -15.573 1.00 91.94 92 VAL A N 1
ATOM 727 C CA . VAL A 1 92 ? 7.732 -5.567 -14.328 1.00 91.94 92 VAL A CA 1
ATOM 728 C C . VAL A 1 92 ? 8.660 -4.369 -14.571 1.00 91.94 92 VAL A C 1
ATOM 730 O O . VAL A 1 92 ? 8.685 -3.412 -13.796 1.00 91.94 92 VAL A O 1
ATOM 733 N N . VAL A 1 93 ? 9.388 -4.374 -15.689 1.00 92.50 93 VAL A N 1
ATOM 734 C CA . VAL A 1 93 ? 10.321 -3.306 -16.077 1.00 92.50 93 VAL A CA 1
ATOM 735 C C . VAL A 1 93 ? 9.625 -1.977 -16.379 1.00 92.50 93 VAL A C 1
ATOM 737 O O . VAL A 1 93 ? 10.247 -0.920 -16.281 1.00 92.50 93 VAL A O 1
ATOM 740 N N . PHE A 1 94 ? 8.318 -1.997 -16.658 1.00 95.31 94 PHE A N 1
ATOM 741 C CA . PHE A 1 94 ? 7.523 -0.784 -16.828 1.00 95.31 94 PHE A CA 1
ATOM 742 C C . PHE A 1 94 ? 7.335 0.010 -15.534 1.00 95.31 94 PHE A C 1
ATOM 744 O O . PHE A 1 94 ? 6.953 1.176 -15.613 1.00 95.31 94 PHE A O 1
ATOM 751 N N . TYR A 1 95 ? 7.619 -0.560 -14.355 1.00 91.94 95 TYR A N 1
ATOM 752 C CA . TYR A 1 95 ? 7.392 0.103 -13.066 1.00 91.94 95 TYR A CA 1
ATOM 753 C C . TYR A 1 95 ? 8.020 1.499 -12.991 1.00 91.94 95 TYR A C 1
ATOM 755 O O . TYR A 1 95 ? 7.393 2.437 -12.499 1.00 91.94 95 TYR A O 1
ATOM 763 N N . ARG A 1 96 ? 9.241 1.662 -13.516 1.00 89.62 96 ARG A N 1
ATOM 764 C CA . ARG A 1 96 ? 9.938 2.953 -13.486 1.00 89.62 96 ARG A CA 1
ATOM 765 C C . ARG A 1 96 ? 9.277 4.002 -14.366 1.00 89.62 96 ARG A C 1
ATOM 767 O O . ARG A 1 96 ? 9.080 5.117 -13.898 1.00 89.62 96 ARG A O 1
ATOM 774 N N . LEU A 1 97 ? 8.903 3.643 -15.595 1.00 91.94 97 LEU A N 1
ATOM 775 C CA . LEU A 1 97 ? 8.156 4.540 -16.480 1.00 91.94 97 LEU A CA 1
ATOM 776 C C . LEU A 1 97 ? 6.802 4.891 -15.871 1.00 91.94 97 LEU A C 1
ATOM 778 O O . LEU A 1 97 ? 6.440 6.061 -15.818 1.00 91.94 97 LEU A O 1
ATOM 782 N N . ALA A 1 98 ? 6.083 3.891 -15.358 1.00 93.25 98 ALA A N 1
ATOM 783 C CA . ALA A 1 98 ? 4.790 4.092 -14.724 1.00 93.25 98 ALA A CA 1
ATOM 784 C C . ALA A 1 98 ? 4.897 5.083 -13.553 1.00 93.25 98 ALA A C 1
ATOM 786 O O . ALA A 1 98 ? 4.145 6.049 -13.510 1.00 93.25 98 ALA A O 1
ATOM 787 N N . SER A 1 99 ? 5.888 4.906 -12.673 1.00 88.88 99 SER A N 1
ATOM 788 C CA . SER A 1 99 ? 6.166 5.802 -11.542 1.00 88.88 99 SER A CA 1
ATOM 789 C C . SER A 1 99 ? 6.614 7.206 -11.977 1.00 88.88 99 SER A C 1
ATOM 791 O O . SER A 1 99 ? 6.188 8.203 -11.389 1.00 88.88 99 SER A O 1
ATOM 793 N N . ALA A 1 100 ? 7.415 7.312 -13.043 1.00 89.38 100 ALA A N 1
ATOM 794 C CA . ALA A 1 100 ? 7.845 8.592 -13.602 1.00 89.38 100 ALA A CA 1
ATOM 795 C C . ALA A 1 100 ? 6.654 9.409 -14.118 1.00 89.38 100 ALA A C 1
ATOM 797 O O . ALA A 1 100 ? 6.485 10.561 -13.728 1.00 89.38 100 ALA A O 1
ATOM 798 N N . TYR A 1 101 ? 5.777 8.797 -14.918 1.00 91.25 101 TYR A N 1
ATOM 799 C CA . TYR A 1 101 ? 4.550 9.449 -15.381 1.00 91.25 101 TYR A CA 1
ATOM 800 C C . TYR A 1 101 ? 3.557 9.709 -14.247 1.00 91.25 101 TYR A C 1
ATOM 802 O O . TYR A 1 101 ? 2.819 10.690 -14.282 1.00 91.25 101 TYR A O 1
ATOM 810 N N . GLU A 1 102 ? 3.521 8.852 -13.232 1.00 87.06 102 GLU A N 1
ATOM 811 C CA . GLU A 1 102 ? 2.600 9.011 -12.114 1.00 87.06 102 GLU A CA 1
ATOM 812 C C . GLU A 1 102 ? 2.957 10.215 -11.233 1.00 87.06 102 GLU A C 1
ATOM 814 O O . GLU A 1 102 ? 2.071 10.980 -10.846 1.00 87.06 102 GLU A O 1
ATOM 819 N N . THR A 1 103 ? 4.245 10.376 -10.919 1.00 84.19 103 THR A N 1
ATOM 820 C CA . THR A 1 103 ? 4.742 11.393 -9.981 1.00 84.19 103 THR A CA 1
ATOM 821 C C . THR A 1 103 ? 5.169 12.682 -10.672 1.00 84.19 103 THR A C 1
ATOM 823 O O . THR A 1 103 ? 5.054 13.752 -10.080 1.00 84.19 103 THR A O 1
ATOM 826 N N . GLY A 1 104 ? 5.665 12.597 -11.909 1.00 86.44 104 GLY A N 1
ATOM 827 C CA . GLY A 1 104 ? 6.329 13.707 -12.591 1.00 86.44 104 GLY A CA 1
ATOM 828 C C . GLY A 1 104 ? 7.592 14.203 -11.875 1.00 86.44 104 GLY A C 1
ATOM 829 O O . GLY A 1 104 ? 7.990 15.342 -12.084 1.00 86.44 104 GLY A O 1
ATOM 830 N N . TRP A 1 105 ? 8.182 13.394 -10.982 1.00 79.56 105 TRP A N 1
ATOM 831 C CA . TRP A 1 105 ? 9.334 13.795 -10.161 1.00 79.56 105 TRP A CA 1
ATOM 832 C C . TRP A 1 105 ? 10.677 13.671 -10.893 1.00 79.56 105 TRP A C 1
ATOM 834 O O . TRP A 1 105 ? 11.672 14.238 -10.457 1.00 79.56 105 TRP A O 1
ATOM 844 N N . ILE A 1 106 ? 10.717 12.914 -11.991 1.00 80.94 106 ILE A N 1
ATOM 845 C CA . ILE A 1 106 ? 11.914 12.784 -12.824 1.00 80.94 106 ILE A CA 1
ATOM 846 C C . ILE A 1 106 ? 11.929 13.939 -13.825 1.00 80.94 106 ILE A C 1
ATOM 848 O O . ILE A 1 106 ? 10.966 14.114 -14.574 1.00 80.94 106 ILE A O 1
ATOM 852 N N . ASP A 1 107 ? 13.020 14.705 -13.852 1.00 74.69 107 ASP A N 1
ATOM 853 C CA . ASP A 1 107 ? 13.181 15.827 -14.776 1.00 74.69 107 ASP A CA 1
ATOM 854 C C . ASP A 1 107 ? 12.951 15.397 -16.233 1.00 74.69 107 ASP A C 1
ATOM 856 O O . ASP A 1 107 ? 13.355 14.320 -16.674 1.00 74.69 107 ASP A O 1
ATOM 860 N N . GLY A 1 108 ? 12.225 16.231 -16.982 1.00 75.12 108 GLY A N 1
ATOM 861 C CA . GLY A 1 108 ? 11.795 15.933 -18.352 1.00 75.12 108 GLY A CA 1
ATOM 862 C C . GLY A 1 108 ? 10.551 15.051 -18.474 1.00 75.12 108 GLY A C 1
ATOM 863 O O . GLY A 1 108 ? 9.890 15.093 -19.511 1.00 75.12 108 GLY A O 1
ATOM 864 N N . PHE A 1 109 ? 10.152 14.332 -17.422 1.00 82.62 109 PHE A N 1
ATOM 865 C CA . PHE A 1 109 ? 8.906 13.568 -17.404 1.00 82.62 109 PHE A CA 1
ATOM 866 C C . PHE A 1 109 ? 7.799 14.385 -16.759 1.00 82.62 109 PHE A C 1
ATOM 868 O O . PHE A 1 109 ? 7.659 14.466 -15.540 1.00 82.62 109 PHE A O 1
ATOM 875 N N . LYS A 1 110 ? 6.953 14.977 -17.603 1.00 87.31 110 LYS A N 1
ATOM 876 C CA . LYS A 1 110 ? 5.708 15.562 -17.115 1.00 87.31 110 LYS A CA 1
ATOM 877 C C . LYS A 1 110 ? 4.793 14.450 -16.631 1.00 87.31 110 LYS A C 1
ATOM 879 O O . LYS A 1 110 ? 4.667 13.401 -17.262 1.00 87.31 110 LYS A O 1
ATOM 884 N N . ARG A 1 111 ? 4.110 14.738 -15.531 1.00 86.44 111 ARG A N 1
ATOM 885 C CA . ARG A 1 111 ? 3.052 13.887 -15.015 1.00 86.44 111 ARG A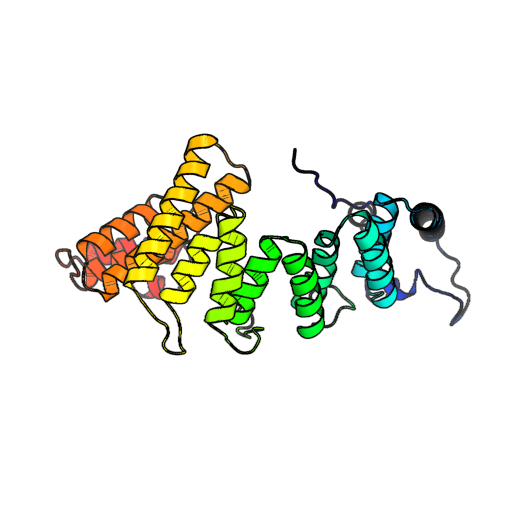 CA 1
ATOM 886 C C . ARG A 1 111 ? 2.018 13.578 -16.109 1.00 86.44 111 ARG A C 1
ATOM 888 O O . ARG A 1 111 ? 1.474 14.497 -16.719 1.00 86.44 111 ARG A O 1
ATOM 895 N N . ASP A 1 112 ? 1.716 12.299 -16.301 1.00 90.19 112 ASP A N 1
ATOM 896 C CA . ASP A 1 112 ? 0.728 11.788 -17.252 1.00 90.19 112 ASP A CA 1
ATOM 897 C C . ASP A 1 112 ? 0.021 10.563 -16.648 1.00 90.19 112 ASP A C 1
ATOM 899 O O . ASP A 1 112 ? 0.503 9.429 -16.692 1.00 90.19 112 ASP A O 1
ATOM 903 N N . GLU A 1 113 ? -1.150 10.799 -16.056 1.00 86.44 113 GLU A N 1
ATOM 904 C CA . GLU A 1 113 ? -1.941 9.749 -15.407 1.00 86.44 113 GLU A CA 1
ATOM 905 C C . GLU A 1 113 ? -2.321 8.629 -16.380 1.00 86.44 113 GLU A C 1
ATOM 907 O O . GLU A 1 113 ? -2.302 7.457 -16.007 1.00 86.44 113 GLU A O 1
ATOM 912 N N . LYS A 1 114 ? -2.644 8.972 -17.632 1.00 91.31 114 LYS A N 1
ATOM 913 C CA . LYS A 1 114 ? -3.090 7.995 -18.622 1.00 91.31 114 LYS A CA 1
ATOM 914 C C . LYS A 1 114 ? -1.953 7.044 -18.982 1.00 91.31 114 LYS A C 1
ATOM 916 O O . LYS A 1 114 ? -2.159 5.834 -18.982 1.00 91.31 114 LYS A O 1
ATOM 921 N N . LYS A 1 115 ? -0.746 7.570 -19.219 1.00 92.50 115 LYS A N 1
ATOM 922 C CA . LYS A 1 115 ? 0.434 6.728 -19.469 1.00 92.50 115 LYS A CA 1
ATOM 923 C C . LYS A 1 115 ? 0.776 5.864 -18.260 1.00 92.50 115 LYS A C 1
ATOM 925 O O . LYS A 1 115 ? 1.023 4.672 -18.430 1.00 92.50 115 LYS A O 1
ATOM 930 N N . ALA A 1 116 ? 0.747 6.426 -17.049 1.00 92.75 116 ALA A N 1
ATOM 931 C CA . ALA A 1 116 ? 0.961 5.648 -15.829 1.00 92.75 116 ALA A CA 1
ATOM 932 C C . ALA A 1 116 ? -0.049 4.492 -15.727 1.00 92.75 116 ALA A C 1
ATOM 934 O O . ALA A 1 116 ? 0.352 3.337 -15.572 1.00 92.75 116 ALA A O 1
ATOM 935 N N . TYR A 1 117 ? -1.342 4.789 -15.895 1.00 93.88 117 TYR A N 1
ATOM 936 C CA . TYR A 1 117 ? -2.419 3.801 -15.902 1.00 93.88 117 TYR A CA 1
ATOM 937 C C . TYR A 1 117 ? -2.183 2.702 -16.941 1.00 93.88 117 TYR A C 1
ATOM 939 O O . TYR A 1 117 ? -2.275 1.526 -16.598 1.00 93.88 117 TYR A O 1
ATOM 947 N N . ASP A 1 118 ? -1.834 3.055 -18.180 1.00 95.25 118 ASP A N 1
ATOM 948 C CA . ASP A 1 118 ? -1.616 2.082 -19.253 1.00 95.25 118 ASP A CA 1
ATOM 949 C C . ASP A 1 118 ? -0.480 1.101 -18.905 1.00 95.25 118 ASP A C 1
ATOM 951 O O . ASP A 1 118 ? -0.610 -0.107 -19.126 1.00 95.25 118 ASP A O 1
ATOM 955 N N . TYR A 1 119 ? 0.614 1.579 -18.304 1.00 96.38 119 TYR A N 1
ATOM 956 C CA . TYR A 1 119 ? 1.707 0.711 -17.852 1.00 96.38 119 TYR A CA 1
ATOM 957 C C . TYR A 1 119 ? 1.331 -0.143 -16.639 1.00 96.38 119 TYR A C 1
ATOM 959 O O . TYR A 1 119 ? 1.617 -1.343 -16.634 1.00 96.38 119 TYR A O 1
ATOM 967 N N . TYR A 1 120 ? 0.651 0.419 -15.635 1.00 96.38 120 TYR A N 1
ATOM 968 C CA . TYR A 1 120 ? 0.146 -0.371 -14.507 1.00 96.38 120 TYR A CA 1
ATOM 969 C C . TYR A 1 120 ? -0.872 -1.420 -14.955 1.00 96.38 120 TYR A C 1
ATOM 971 O O . TYR A 1 120 ? -0.851 -2.541 -14.454 1.00 96.38 120 TYR A O 1
ATOM 979 N N . LEU A 1 121 ? -1.704 -1.116 -15.950 1.00 96.25 121 LEU A N 1
ATOM 980 C CA . LEU A 1 121 ? -2.633 -2.072 -16.536 1.00 96.25 121 LEU A CA 1
ATOM 981 C C . LEU A 1 121 ? -1.909 -3.208 -17.263 1.00 96.25 121 LEU A C 1
ATOM 983 O O . LEU A 1 121 ? -2.280 -4.368 -17.079 1.00 96.25 121 LEU A O 1
ATOM 987 N N . LYS A 1 122 ? -0.864 -2.906 -18.046 1.00 95.69 122 LYS A N 1
ATOM 988 C CA . LYS A 1 122 ? -0.007 -3.935 -18.663 1.00 95.69 122 LYS A CA 1
ATOM 989 C C . LYS A 1 122 ? 0.583 -4.868 -17.601 1.00 95.69 122 LYS A C 1
ATOM 991 O O . LYS A 1 122 ? 0.418 -6.077 -17.719 1.00 95.69 122 LYS A O 1
ATOM 996 N N . MET A 1 123 ? 1.190 -4.309 -16.551 1.00 97.38 123 MET A N 1
ATOM 997 C CA . MET A 1 123 ? 1.787 -5.084 -15.455 1.00 97.38 123 MET A CA 1
ATOM 998 C C . MET A 1 123 ? 0.753 -5.929 -14.703 1.00 97.38 123 MET A C 1
ATOM 1000 O O . MET A 1 123 ? 0.950 -7.116 -14.466 1.00 97.38 123 MET A O 1
ATOM 1004 N N . ALA A 1 124 ? -0.402 -5.351 -14.380 1.00 97.12 124 ALA A N 1
ATOM 1005 C CA . ALA A 1 124 ? -1.453 -6.056 -13.658 1.00 97.12 124 ALA A CA 1
ATOM 1006 C C . ALA A 1 124 ? -2.038 -7.236 -14.453 1.00 97.12 124 ALA A C 1
ATOM 1008 O O . ALA A 1 124 ? -2.377 -8.266 -13.862 1.00 97.12 124 ALA A O 1
ATOM 1009 N N . ASN A 1 125 ? -2.155 -7.086 -15.778 1.00 96.19 125 ASN A N 1
ATOM 1010 C CA . ASN A 1 125 ? -2.580 -8.150 -16.692 1.00 96.19 125 ASN A CA 1
ATOM 1011 C C . ASN A 1 125 ? -1.519 -9.248 -16.863 1.00 96.19 125 ASN A C 1
ATOM 1013 O O . ASN A 1 125 ? -1.877 -10.382 -17.169 1.00 96.19 125 ASN A O 1
ATOM 1017 N N . ASP A 1 126 ? -0.250 -8.932 -16.616 1.00 95.25 126 ASP A N 1
ATOM 1018 C CA . ASP A 1 126 ? 0.868 -9.882 -16.565 1.00 95.25 126 ASP A CA 1
ATOM 1019 C C . ASP A 1 126 ? 1.052 -10.505 -15.164 1.00 95.25 126 ASP A C 1
ATOM 1021 O O . ASP A 1 126 ? 2.065 -11.125 -14.869 1.00 95.25 126 ASP A O 1
ATOM 1025 N N . ASN A 1 127 ? 0.044 -10.377 -14.292 1.00 95.38 127 ASN A N 1
ATOM 1026 C CA . ASN A 1 127 ? 0.016 -10.918 -12.928 1.00 95.38 127 ASN A CA 1
ATOM 1027 C C . ASN A 1 127 ? 0.994 -10.271 -11.932 1.00 95.38 127 ASN A C 1
ATOM 1029 O O . ASN A 1 127 ? 1.305 -10.856 -10.897 1.00 95.38 127 ASN A O 1
ATOM 1033 N N . GLU A 1 128 ? 1.421 -9.032 -12.173 1.00 96.50 128 GLU A N 1
ATOM 1034 C CA . GLU A 1 128 ? 2.182 -8.279 -11.175 1.00 96.50 128 GLU A CA 1
ATOM 1035 C C . GLU A 1 128 ? 1.253 -7.761 -10.063 1.00 96.50 128 GLU A C 1
ATOM 1037 O O . GLU A 1 128 ? 0.456 -6.837 -10.267 1.00 96.50 128 GLU A O 1
ATOM 1042 N N . THR A 1 129 ? 1.339 -8.341 -8.859 1.00 96.56 129 THR A N 1
ATOM 1043 C CA . THR A 1 129 ? 0.396 -8.044 -7.762 1.00 96.56 129 THR A CA 1
ATOM 1044 C C . THR A 1 129 ? 0.465 -6.593 -7.296 1.00 96.56 129 THR A C 1
ATOM 1046 O O . THR A 1 129 ? -0.576 -5.988 -7.041 1.00 96.56 129 THR A O 1
ATOM 1049 N N . PHE A 1 130 ? 1.652 -5.978 -7.270 1.00 93.38 130 PHE A N 1
ATOM 1050 C CA . PHE A 1 130 ? 1.792 -4.563 -6.910 1.00 93.38 130 PHE A CA 1
ATOM 1051 C C . PHE A 1 130 ? 1.029 -3.648 -7.882 1.00 93.38 130 PHE A C 1
ATOM 1053 O O . PHE A 1 130 ? 0.440 -2.652 -7.461 1.00 93.38 130 PHE A O 1
ATOM 1060 N N . ALA A 1 131 ? 0.994 -3.991 -9.173 1.00 96.50 131 ALA A N 1
ATOM 1061 C CA . ALA A 1 131 ? 0.267 -3.231 -10.183 1.00 96.50 131 ALA A CA 1
ATOM 1062 C C . ALA A 1 131 ? -1.247 -3.464 -10.076 1.00 96.50 131 ALA A C 1
ATOM 1064 O O . ALA A 1 131 ? -2.037 -2.539 -10.255 1.00 96.50 131 ALA A O 1
ATOM 1065 N N . GLN A 1 132 ? -1.668 -4.671 -9.694 1.00 97.88 132 GLN A N 1
ATOM 1066 C CA . GLN A 1 132 ? -3.069 -4.949 -9.365 1.00 97.88 132 GLN A CA 1
ATOM 1067 C C . GLN A 1 132 ? -3.524 -4.137 -8.144 1.00 97.88 132 GLN A C 1
ATOM 1069 O O . GLN A 1 132 ? -4.584 -3.516 -8.177 1.00 97.88 132 GLN A O 1
ATOM 1074 N N . LEU A 1 133 ? -2.707 -4.060 -7.090 1.00 95.31 133 LEU A N 1
ATOM 1075 C CA . LEU A 1 133 ? -2.978 -3.201 -5.933 1.00 95.31 133 LEU A CA 1
ATOM 1076 C C . LEU A 1 133 ? -2.985 -1.715 -6.299 1.00 95.31 133 LEU A C 1
ATOM 1078 O O . LEU A 1 133 ? -3.790 -0.951 -5.761 1.00 95.31 133 LEU A O 1
ATOM 1082 N N . TRP A 1 134 ? -2.122 -1.297 -7.226 1.00 93.81 134 TRP A N 1
ATOM 1083 C CA . TRP A 1 134 ? -2.137 0.060 -7.764 1.00 93.81 134 TRP A CA 1
ATOM 1084 C C . TRP A 1 134 ? -3.480 0.367 -8.436 1.00 93.81 134 TRP A C 1
ATOM 1086 O O . TRP A 1 134 ? -4.114 1.363 -8.089 1.00 93.81 134 TRP A O 1
ATOM 1096 N N . LEU A 1 135 ? -3.968 -0.515 -9.318 1.00 95.31 135 LEU A N 1
ATOM 1097 C CA . LEU A 1 135 ? -5.269 -0.354 -9.981 1.00 95.31 135 LEU A CA 1
ATOM 1098 C C . LEU A 1 135 ? -6.431 -0.383 -8.986 1.00 95.31 135 LEU A C 1
ATOM 1100 O O . LEU A 1 135 ? -7.392 0.370 -9.133 1.00 95.31 135 LEU A O 1
ATOM 1104 N N . ALA A 1 136 ? -6.343 -1.217 -7.952 1.00 94.62 136 ALA A N 1
ATOM 1105 C CA . ALA A 1 136 ? -7.345 -1.239 -6.899 1.00 94.62 136 ALA A CA 1
ATOM 1106 C C . ALA A 1 136 ? -7.426 0.110 -6.163 1.00 94.62 136 ALA A C 1
ATOM 1108 O O . ALA A 1 136 ? -8.512 0.667 -6.014 1.00 94.62 136 ALA A O 1
ATOM 1109 N N . ASN A 1 137 ? -6.284 0.697 -5.792 1.00 90.94 137 ASN A N 1
ATOM 1110 C CA . ASN A 1 137 ? -6.233 2.034 -5.193 1.00 90.94 137 ASN A CA 1
ATOM 1111 C C . ASN A 1 137 ? -6.689 3.142 -6.156 1.00 90.94 137 ASN A C 1
ATOM 1113 O O . ASN A 1 137 ? -7.354 4.092 -5.730 1.00 90.94 137 ASN A O 1
ATOM 1117 N N . TYR A 1 138 ? -6.356 3.008 -7.443 1.00 91.50 138 TYR A N 1
ATOM 1118 C CA . TYR A 1 138 ? -6.785 3.914 -8.506 1.00 91.50 138 TYR A CA 1
ATOM 1119 C C . TYR A 1 138 ? -8.314 3.989 -8.592 1.00 91.50 138 TYR A C 1
ATOM 1121 O O . TYR A 1 138 ? -8.872 5.084 -8.583 1.00 91.50 138 TYR A O 1
ATOM 1129 N N . TYR A 1 139 ? -9.000 2.841 -8.583 1.00 92.25 139 TYR A N 1
ATOM 1130 C CA . TYR A 1 139 ? -10.466 2.785 -8.599 1.00 92.25 139 TYR A CA 1
ATOM 1131 C C . TYR A 1 139 ? -11.121 3.060 -7.239 1.00 92.25 139 TYR A C 1
ATOM 1133 O O . TYR A 1 139 ? -12.283 3.456 -7.201 1.00 92.25 139 TYR A O 1
ATOM 1141 N N . HIS A 1 140 ? -10.409 2.898 -6.120 1.00 88.94 140 HIS A N 1
ATOM 1142 C CA . HIS A 1 140 ? -10.925 3.278 -4.798 1.00 88.94 140 HIS A CA 1
ATOM 1143 C C . HIS A 1 140 ? -11.008 4.797 -4.618 1.00 88.94 140 HIS A C 1
ATOM 1145 O O . HIS A 1 140 ? -11.877 5.309 -3.917 1.00 88.94 140 HIS A O 1
ATOM 1151 N N . GLY A 1 141 ? -10.088 5.543 -5.229 1.00 81.19 141 GLY A N 1
ATOM 1152 C CA . GLY A 1 141 ? -9.971 6.979 -4.983 1.00 81.19 141 GLY A CA 1
ATOM 1153 C C . GLY A 1 141 ? -9.192 7.334 -3.718 1.00 81.19 141 GLY A C 1
ATOM 1154 O O . GLY A 1 141 ? -9.401 8.402 -3.147 1.00 81.19 141 GLY A O 1
ATOM 1155 N N . ARG A 1 142 ? -8.311 6.437 -3.250 1.00 69.75 142 ARG A N 1
ATOM 1156 C CA . ARG A 1 142 ? -7.497 6.651 -2.039 1.00 69.75 142 ARG A CA 1
ATOM 1157 C C . ARG A 1 142 ? -6.149 7.308 -2.263 1.00 69.75 142 ARG A C 1
ATOM 1159 O O . ARG A 1 142 ? -5.517 7.704 -1.286 1.00 69.75 142 ARG A O 1
ATOM 1166 N N . ARG A 1 143 ? -5.693 7.435 -3.506 1.00 65.00 143 ARG A N 1
ATOM 1167 C CA . ARG A 1 143 ? -4.375 8.003 -3.776 1.00 65.00 143 ARG A CA 1
ATOM 1168 C C . ARG A 1 143 ? -4.430 9.526 -3.766 1.00 65.00 143 ARG A C 1
ATOM 1170 O O . ARG A 1 143 ? -4.588 10.139 -4.814 1.00 65.00 143 ARG A O 1
ATOM 1177 N N . GLN A 1 144 ? -4.309 10.112 -2.580 1.00 52.53 144 GLN A N 1
ATOM 1178 C CA . GLN A 1 144 ? -3.944 11.517 -2.416 1.00 52.53 144 GLN A CA 1
ATOM 1179 C C . GLN A 1 144 ? -2.418 11.596 -2.326 1.00 52.53 144 GLN A C 1
ATOM 1181 O O . GLN A 1 144 ? -1.819 10.852 -1.550 1.00 52.53 144 GLN A O 1
ATOM 1186 N N . LEU A 1 145 ? -1.795 12.438 -3.149 1.00 54.25 145 LEU A N 1
ATOM 1187 C CA . LEU A 1 145 ? -0.400 12.831 -2.941 1.00 54.25 145 LEU A CA 1
ATOM 1188 C C . LEU A 1 145 ? -0.335 13.909 -1.845 1.00 54.25 145 LEU A C 1
ATOM 1190 O O . LEU A 1 145 ? -1.365 14.447 -1.434 1.00 54.25 145 LEU A O 1
ATOM 1194 N N . ASP A 1 146 ? 0.873 14.229 -1.376 1.00 44.12 146 ASP A N 1
ATOM 1195 C CA . ASP A 1 146 ? 1.111 15.233 -0.324 1.00 44.12 146 ASP A CA 1
ATOM 1196 C C . ASP A 1 146 ? 0.591 16.644 -0.690 1.00 44.12 146 ASP A C 1
ATOM 1198 O O . ASP A 1 146 ? 0.405 17.487 0.185 1.00 44.12 146 ASP A O 1
ATOM 1202 N N . ASP A 1 147 ? 0.299 16.894 -1.972 1.00 52.72 147 ASP A N 1
ATOM 1203 C CA . ASP A 1 147 ? -0.341 18.111 -2.491 1.00 52.72 147 ASP A CA 1
ATOM 1204 C C . ASP A 1 147 ? -1.877 18.134 -2.319 1.00 52.72 147 ASP A C 1
ATOM 1206 O O . ASP A 1 147 ? -2.535 19.114 -2.673 1.00 52.72 147 ASP A O 1
ATOM 1210 N N . GLY A 1 148 ? -2.466 17.063 -1.779 1.00 50.62 148 GLY A N 1
ATOM 1211 C CA . GLY A 1 148 ? -3.907 16.908 -1.581 1.00 50.62 148 GLY A CA 1
ATOM 1212 C C . GLY A 1 148 ? -4.692 16.565 -2.851 1.00 50.62 148 GLY A C 1
ATOM 1213 O O . GLY A 1 148 ? -5.918 16.433 -2.787 1.00 50.62 148 GLY A O 1
ATOM 1214 N N . VAL A 1 149 ? -4.033 16.390 -4.000 1.00 53.38 149 VAL A N 1
ATOM 1215 C CA . VAL A 1 149 ? -4.704 16.064 -5.261 1.00 53.38 149 VAL A CA 1
ATOM 1216 C C . VAL A 1 149 ? -4.855 14.542 -5.387 1.00 53.38 149 VAL A C 1
ATOM 1218 O O . VAL A 1 149 ? -3.898 13.777 -5.233 1.00 53.38 149 VAL A O 1
ATOM 1221 N N . CYS A 1 150 ? -6.091 14.083 -5.636 1.00 59.56 150 CYS A N 1
ATOM 1222 C CA . CYS A 1 150 ? -6.370 12.677 -5.938 1.00 59.56 150 CYS A CA 1
ATOM 1223 C C . CYS A 1 150 ? -6.152 12.420 -7.422 1.00 59.56 150 CYS A C 1
ATOM 1225 O O . CYS A 1 150 ? -6.847 13.004 -8.250 1.00 59.56 150 CYS A O 1
ATOM 1227 N N . TYR A 1 151 ? -5.240 11.510 -7.747 1.00 61.62 151 TYR A N 1
ATOM 1228 C CA . TYR A 1 151 ? -4.990 11.078 -9.127 1.00 61.62 151 TYR A CA 1
ATOM 1229 C C . TYR A 1 151 ? -5.510 9.669 -9.309 1.00 61.62 151 TYR A C 1
ATOM 1231 O O . TYR A 1 151 ? -4.798 8.693 -9.545 1.00 61.62 151 TYR A O 1
ATOM 1239 N N . CYS A 1 152 ? -6.798 9.601 -9.046 1.00 68.06 152 CYS A N 1
ATOM 1240 C CA . CYS A 1 152 ? -7.617 8.435 -9.145 1.00 68.06 152 CYS A CA 1
ATOM 1241 C C . CYS A 1 152 ? -8.521 8.624 -10.356 1.00 68.06 152 CYS A C 1
ATOM 1243 O O . CYS A 1 152 ? -9.077 9.705 -10.561 1.00 68.06 152 CYS A O 1
ATOM 1245 N N . GLY A 1 153 ? -8.696 7.566 -11.142 1.00 67.56 153 GLY A N 1
ATOM 1246 C CA . GLY A 1 153 ? -9.717 7.569 -12.176 1.00 67.56 153 GLY A CA 1
ATOM 1247 C C . GLY A 1 153 ? -11.102 7.709 -11.564 1.00 67.56 153 GLY A C 1
ATOM 1248 O O . GLY A 1 153 ? -11.284 7.835 -10.349 1.00 67.56 153 GLY A O 1
ATOM 1249 N N . LYS A 1 154 ? -12.127 7.623 -12.412 1.00 82.25 154 LYS A N 1
ATOM 1250 C CA . LYS A 1 154 ? -13.496 7.536 -11.906 1.00 82.25 154 LYS A CA 1
ATOM 1251 C C . LYS A 1 154 ? -13.587 6.359 -10.930 1.00 82.25 154 LYS A C 1
ATOM 1253 O O . LYS A 1 154 ? -13.309 5.224 -11.326 1.00 82.25 154 LYS A O 1
ATOM 1258 N N . ARG A 1 155 ? -13.974 6.652 -9.682 1.00 87.00 155 ARG A N 1
ATOM 1259 C CA . ARG A 1 155 ? -14.151 5.629 -8.651 1.00 87.00 155 ARG A CA 1
ATOM 1260 C C . ARG A 1 155 ? -15.076 4.530 -9.150 1.00 87.00 155 ARG A C 1
ATOM 1262 O O . ARG A 1 155 ? -16.081 4.801 -9.811 1.00 87.00 155 ARG A O 1
ATOM 1269 N N . ASP A 1 156 ? -14.701 3.300 -8.847 1.00 92.38 156 ASP A N 1
ATOM 1270 C CA . ASP A 1 156 ? -15.426 2.105 -9.251 1.00 92.38 156 ASP A CA 1
ATOM 1271 C C . ASP A 1 156 ? -15.153 1.010 -8.219 1.00 92.38 156 ASP A C 1
ATOM 1273 O O . ASP A 1 156 ? -14.132 0.319 -8.261 1.00 92.38 156 ASP A O 1
ATOM 1277 N N . PHE A 1 157 ? -16.066 0.891 -7.254 1.00 93.44 157 PHE A N 1
ATOM 1278 C CA . PHE A 1 157 ? -15.947 -0.052 -6.147 1.00 93.44 157 PHE A CA 1
ATOM 1279 C C . PHE A 1 157 ? -15.710 -1.487 -6.636 1.00 93.44 157 PHE A C 1
ATOM 1281 O O . PHE A 1 157 ? -14.833 -2.179 -6.119 1.00 93.44 157 PHE A O 1
ATOM 1288 N N . GLN A 1 158 ? -16.448 -1.926 -7.661 1.00 95.81 158 GLN A N 1
ATOM 1289 C CA . GLN A 1 158 ? -16.353 -3.302 -8.142 1.00 95.81 158 GLN A CA 1
ATOM 1290 C C . GLN A 1 158 ? -15.004 -3.562 -8.809 1.00 95.81 158 GLN A C 1
ATOM 1292 O O . GLN A 1 158 ? -14.371 -4.571 -8.511 1.00 95.81 158 GLN A O 1
ATOM 1297 N N . LYS A 1 159 ? -14.505 -2.641 -9.643 1.00 95.81 159 LYS A N 1
ATOM 1298 C CA . LYS A 1 159 ? -13.163 -2.797 -10.228 1.00 95.81 159 LYS A CA 1
ATOM 1299 C C . LYS A 1 159 ? -12.068 -2.766 -9.175 1.00 95.81 159 LYS A C 1
ATOM 1301 O O . LYS A 1 159 ? -11.104 -3.525 -9.284 1.00 95.81 159 LYS A O 1
ATOM 1306 N N . ALA A 1 160 ? -12.202 -1.907 -8.166 1.00 95.50 160 ALA A N 1
ATOM 1307 C CA . ALA A 1 160 ? -11.249 -1.862 -7.069 1.00 95.50 160 ALA A CA 1
ATOM 1308 C C . ALA A 1 160 ? -11.208 -3.205 -6.324 1.00 95.50 160 ALA A C 1
ATOM 1310 O O . ALA A 1 160 ? -10.132 -3.769 -6.106 1.00 95.50 160 ALA A O 1
ATOM 1311 N N . LEU A 1 161 ? -12.389 -3.750 -6.017 1.00 97.25 161 LEU A N 1
ATOM 1312 C CA . LEU A 1 161 ? -12.549 -5.039 -5.357 1.00 97.25 161 LEU A CA 1
ATOM 1313 C C . LEU A 1 161 ? -12.008 -6.190 -6.211 1.00 97.25 161 LEU A C 1
ATOM 1315 O O . LEU A 1 161 ? -11.315 -7.058 -5.682 1.00 97.25 161 LEU A O 1
ATOM 1319 N N . ASP A 1 162 ? -12.272 -6.194 -7.516 1.00 98.25 162 ASP A N 1
ATOM 1320 C CA . ASP A 1 162 ? -11.809 -7.233 -8.437 1.00 98.25 162 ASP A CA 1
ATOM 1321 C C . ASP A 1 162 ? -10.280 -7.286 -8.497 1.00 98.25 162 ASP A C 1
ATOM 1323 O O . ASP A 1 162 ? -9.689 -8.363 -8.381 1.00 98.25 162 ASP A O 1
ATOM 1327 N N . TRP A 1 163 ? -9.619 -6.133 -8.637 1.00 98.31 163 TRP A N 1
ATOM 1328 C CA . TRP A 1 163 ? -8.158 -6.064 -8.678 1.00 98.31 163 TRP A CA 1
ATOM 1329 C C . TRP A 1 163 ? -7.514 -6.442 -7.346 1.00 98.31 163 TRP A C 1
ATOM 1331 O O . TRP A 1 163 ? -6.586 -7.253 -7.332 1.00 98.31 163 TRP A O 1
ATOM 1341 N N . ALA A 1 164 ? -8.038 -5.940 -6.225 1.00 97.94 164 ALA A N 1
ATOM 1342 C CA . ALA A 1 164 ? -7.542 -6.321 -4.906 1.00 97.94 164 ALA A CA 1
ATOM 1343 C C . ALA A 1 164 ? -7.748 -7.825 -4.650 1.00 97.94 164 ALA A C 1
ATOM 1345 O O . ALA A 1 164 ? -6.848 -8.512 -4.174 1.00 97.94 164 ALA A O 1
ATOM 1346 N N . THR A 1 165 ? -8.891 -8.382 -5.056 1.00 98.50 165 THR A N 1
ATOM 1347 C CA . THR A 1 165 ? -9.176 -9.819 -4.931 1.00 98.50 165 THR A CA 1
ATOM 1348 C C . THR A 1 165 ? -8.240 -10.668 -5.791 1.00 98.50 165 THR A C 1
ATOM 1350 O O . THR A 1 165 ? -7.825 -11.746 -5.358 1.00 98.50 165 THR A O 1
ATOM 1353 N N . LYS A 1 166 ? -7.878 -10.213 -6.999 1.00 98.50 166 LYS A N 1
ATOM 1354 C CA . LYS A 1 166 ? -6.869 -10.890 -7.831 1.00 98.50 166 LYS A CA 1
ATOM 1355 C C . LYS A 1 166 ? -5.516 -10.945 -7.120 1.00 98.50 166 LYS A C 1
ATOM 1357 O O . LYS A 1 166 ? -4.950 -12.036 -7.034 1.00 98.50 166 LYS A O 1
ATOM 1362 N N . ALA A 1 167 ? -5.046 -9.826 -6.566 1.00 98.25 167 ALA A N 1
ATOM 1363 C CA . ALA A 1 167 ? -3.782 -9.772 -5.825 1.00 98.25 167 ALA A CA 1
ATOM 1364 C C . ALA A 1 167 ? -3.817 -10.677 -4.580 1.00 98.25 167 ALA A C 1
ATOM 1366 O O . ALA A 1 167 ? -2.902 -11.467 -4.352 1.00 98.25 167 ALA A O 1
ATOM 1367 N N . TYR A 1 168 ? -4.928 -10.657 -3.836 1.00 98.12 168 TYR A N 1
ATOM 1368 C CA . TYR A 1 168 ? -5.144 -11.525 -2.675 1.00 98.12 168 TYR A CA 1
ATOM 1369 C C . TYR A 1 168 ? -5.051 -13.014 -3.035 1.00 98.12 168 TYR A C 1
ATOM 1371 O O . TYR A 1 168 ? -4.377 -13.783 -2.351 1.00 98.12 168 TYR A O 1
ATOM 1379 N N . LYS A 1 169 ? -5.687 -13.433 -4.139 1.00 98.12 169 LYS A N 1
ATOM 1380 C CA . LYS A 1 169 ? -5.647 -14.828 -4.619 1.00 98.12 169 LYS A CA 1
ATOM 1381 C C . LYS A 1 169 ? -4.243 -15.283 -5.027 1.00 98.12 169 LYS A C 1
ATOM 1383 O O . LYS A 1 169 ? -3.970 -16.478 -4.977 1.00 98.12 169 LYS A O 1
ATOM 1388 N N . GLN A 1 170 ? -3.369 -14.352 -5.404 1.00 97.44 170 GLN A N 1
ATOM 1389 C CA . GLN A 1 170 ? -1.956 -14.613 -5.699 1.00 97.44 170 GLN A CA 1
ATOM 1390 C C . GLN A 1 170 ? -1.067 -14.611 -4.445 1.00 97.44 170 GLN A C 1
ATOM 1392 O O . GLN A 1 170 ? 0.116 -14.923 -4.536 1.00 97.44 170 GLN A O 1
ATOM 1397 N N . GLY A 1 171 ? -1.632 -14.325 -3.269 1.00 94.62 171 GLY A N 1
ATOM 1398 C CA . GLY A 1 171 ? -0.930 -14.381 -1.988 1.00 94.62 171 GLY A CA 1
ATOM 1399 C C . GLY A 1 171 ? -0.338 -13.052 -1.523 1.00 94.62 171 GLY A C 1
ATOM 1400 O O . GLY A 1 171 ? 0.396 -13.056 -0.537 1.00 94.62 171 GLY A O 1
ATOM 1401 N N . ASP A 1 172 ? -0.660 -11.933 -2.179 1.00 95.00 172 ASP A N 1
ATOM 1402 C CA . ASP A 1 172 ? -0.218 -10.612 -1.732 1.00 95.00 172 ASP A CA 1
ATOM 1403 C C . ASP A 1 172 ? -0.924 -10.221 -0.420 1.00 95.00 172 ASP A C 1
ATOM 1405 O O . ASP A 1 172 ? -2.150 -10.081 -0.360 1.00 95.00 172 ASP A O 1
ATOM 1409 N N . ASN A 1 173 ? -0.148 -10.060 0.653 1.00 93.19 173 ASN A N 1
ATOM 1410 C CA . ASN A 1 173 ? -0.637 -9.797 2.008 1.00 93.19 173 ASN A CA 1
ATOM 1411 C C . ASN A 1 173 ? -1.149 -8.364 2.217 1.00 93.19 173 ASN A C 1
ATOM 1413 O O . ASN A 1 173 ? -1.806 -8.097 3.223 1.00 93.19 173 ASN A O 1
ATOM 1417 N N . LYS A 1 174 ? -0.879 -7.441 1.286 1.00 93.56 174 LYS A N 1
ATOM 1418 C CA . LYS A 1 174 ? -1.415 -6.070 1.331 1.00 93.56 174 LYS A CA 1
ATOM 1419 C C . LYS A 1 174 ? -2.857 -6.017 0.814 1.00 93.56 174 LYS A C 1
ATOM 1421 O O . LYS A 1 174 ? -3.614 -5.107 1.151 1.00 93.56 174 LYS A O 1
ATOM 1426 N N . ALA A 1 175 ? -3.261 -7.006 0.017 1.00 96.94 175 ALA A N 1
ATOM 1427 C CA . ALA A 1 175 ? -4.553 -7.026 -0.654 1.00 96.94 175 ALA A CA 1
ATOM 1428 C C . ALA A 1 175 ? -5.750 -7.132 0.302 1.00 96.94 175 ALA A C 1
ATOM 1430 O O . ALA A 1 175 ? -6.752 -6.451 0.102 1.00 96.94 175 ALA A O 1
ATOM 1431 N N . SER A 1 176 ? -5.657 -7.945 1.357 1.00 97.81 176 SER A N 1
ATOM 1432 C CA . SER A 1 176 ? -6.734 -8.114 2.345 1.00 97.81 176 SER A CA 1
ATOM 1433 C C . SER A 1 176 ? -7.068 -6.815 3.079 1.00 97.81 176 SER A C 1
ATOM 1435 O O . SER A 1 176 ? -8.245 -6.496 3.240 1.00 97.81 176 SER A O 1
ATOM 1437 N N . GLY A 1 177 ? -6.047 -6.045 3.470 1.00 95.75 177 GLY A N 1
ATOM 1438 C CA . GLY A 1 177 ? -6.224 -4.732 4.096 1.00 95.75 177 GLY A CA 1
ATOM 1439 C C . GLY A 1 177 ? -6.886 -3.734 3.144 1.00 95.75 177 GLY A C 1
ATOM 1440 O O . GLY A 1 177 ? -7.794 -3.010 3.546 1.00 95.75 177 GLY A O 1
ATOM 1441 N N . LEU A 1 178 ? -6.519 -3.764 1.856 1.00 94.88 178 LEU A N 1
ATOM 1442 C CA . LEU A 1 178 ? -7.159 -2.934 0.832 1.00 94.88 178 LEU A CA 1
ATOM 1443 C C . LEU A 1 178 ? -8.633 -3.310 0.613 1.00 94.88 178 LEU A C 1
ATOM 1445 O O . LEU A 1 178 ? -9.479 -2.426 0.510 1.00 94.88 178 LEU A O 1
ATOM 1449 N N . ILE A 1 179 ? -8.968 -4.605 0.597 1.00 97.69 179 ILE A N 1
ATOM 1450 C CA . ILE A 1 179 ? -10.366 -5.056 0.497 1.00 97.69 179 ILE A CA 1
ATOM 1451 C C . ILE A 1 179 ? -11.174 -4.594 1.715 1.00 97.69 179 ILE A C 1
ATOM 1453 O O . ILE A 1 179 ? -12.283 -4.082 1.559 1.00 97.69 179 ILE A O 1
ATOM 1457 N N . ALA A 1 180 ? -10.616 -4.717 2.921 1.00 97.25 180 ALA A N 1
ATOM 1458 C CA . ALA A 1 180 ? -11.254 -4.210 4.133 1.00 97.25 180 ALA A CA 1
ATOM 1459 C C . ALA A 1 180 ? -11.513 -2.700 4.041 1.00 97.25 180 ALA A C 1
ATOM 1461 O O . ALA A 1 180 ? -12.591 -2.209 4.374 1.00 97.25 180 ALA A O 1
ATOM 1462 N N . ASP A 1 181 ? -10.536 -1.967 3.519 1.00 93.62 181 ASP A N 1
ATOM 1463 C CA . ASP A 1 181 ? -10.593 -0.531 3.316 1.00 93.62 181 ASP A CA 1
ATOM 1464 C C . ASP A 1 181 ? -11.660 -0.094 2.298 1.00 93.62 181 ASP A C 1
ATOM 1466 O O . ASP A 1 181 ? -12.270 0.967 2.488 1.00 93.62 181 ASP A O 1
ATOM 1470 N N . LEU A 1 182 ? -11.893 -0.884 1.245 1.00 94.50 182 LEU A N 1
ATOM 1471 C CA . LEU A 1 182 ? -12.983 -0.665 0.290 1.00 94.50 182 LEU A CA 1
ATOM 1472 C C . LEU A 1 182 ? -14.336 -0.712 0.999 1.00 94.50 182 LEU A C 1
ATOM 1474 O O . LEU A 1 182 ? -15.133 0.210 0.861 1.00 94.50 182 LEU A O 1
ATOM 1478 N N . TYR A 1 183 ? -14.565 -1.732 1.824 1.00 96.44 183 TYR A N 1
ATOM 1479 C CA . TYR A 1 183 ? -15.814 -1.872 2.574 1.00 96.44 183 TYR A CA 1
ATOM 1480 C C . TYR A 1 183 ? -15.944 -0.876 3.734 1.00 96.44 183 TYR A C 1
ATOM 1482 O O . TYR A 1 183 ? -17.047 -0.428 4.041 1.00 96.44 183 TYR A O 1
ATOM 1490 N N . ARG A 1 184 ? -14.839 -0.484 4.382 1.00 93.81 184 ARG A N 1
ATOM 1491 C CA . ARG A 1 184 ? -14.866 0.445 5.524 1.00 93.81 184 ARG A CA 1
ATOM 1492 C C . ARG A 1 184 ? -15.249 1.860 5.106 1.00 93.81 184 ARG A C 1
ATOM 1494 O O . ARG A 1 184 ? -15.975 2.553 5.828 1.00 93.81 184 ARG A O 1
ATOM 1501 N N . LYS A 1 185 ? -14.691 2.315 3.983 1.00 81.75 185 LYS A N 1
ATOM 1502 C CA . LYS A 1 185 ? -14.800 3.692 3.505 1.00 81.75 185 LYS A CA 1
ATOM 1503 C C . LYS A 1 185 ? -15.067 3.677 2.006 1.00 81.75 185 LYS A C 1
ATOM 1505 O O . LYS A 1 185 ? -14.134 3.794 1.211 1.00 81.75 185 LYS A O 1
ATOM 1510 N N . ASP A 1 186 ? -16.348 3.585 1.663 1.00 81.81 186 ASP A N 1
ATOM 1511 C CA . ASP A 1 186 ? -16.833 3.839 0.313 1.00 81.81 186 ASP A CA 1
ATOM 1512 C C . ASP A 1 186 ? -17.807 5.031 0.313 1.00 81.81 186 ASP A C 1
ATOM 1514 O O . ASP A 1 186 ? -18.893 4.944 0.890 1.00 81.81 186 ASP A O 1
ATOM 1518 N N . PRO A 1 187 ? -17.423 6.166 -0.286 1.00 76.50 187 PRO A N 1
ATOM 1519 C CA . PRO A 1 187 ? -18.282 7.346 -0.384 1.00 76.50 187 PRO A CA 1
ATOM 1520 C C . PRO A 1 187 ? -19.449 7.171 -1.369 1.00 76.50 187 PRO A C 1
ATOM 1522 O O . PRO A 1 187 ? -20.368 7.984 -1.342 1.00 76.50 187 PRO A O 1
ATOM 1525 N N . ASP A 1 188 ? -19.425 6.137 -2.215 1.00 81.69 188 ASP A N 1
ATOM 1526 C CA . ASP A 1 188 ? -20.449 5.862 -3.231 1.00 81.69 188 ASP A CA 1
ATOM 1527 C C . ASP A 1 188 ? -21.543 4.887 -2.741 1.00 81.69 188 ASP A C 1
ATOM 1529 O O . ASP A 1 188 ? -22.382 4.444 -3.523 1.00 81.69 188 ASP A O 1
ATOM 1533 N N . GLY A 1 189 ? -21.578 4.588 -1.436 1.00 83.88 189 GLY A N 1
ATOM 1534 C CA . GLY A 1 189 ? -22.665 3.847 -0.785 1.00 83.88 189 GLY A CA 1
ATOM 1535 C C . GLY A 1 189 ? -22.452 2.337 -0.633 1.00 83.88 189 GLY A C 1
ATOM 1536 O O . GLY A 1 189 ? -23.334 1.667 -0.105 1.00 83.88 189 GLY A O 1
ATOM 1537 N N . ASN A 1 190 ? -21.293 1.789 -1.010 1.00 89.19 190 ASN A N 1
ATOM 1538 C CA . ASN A 1 190 ? -20.965 0.357 -0.870 1.00 89.19 190 ASN A CA 1
ATOM 1539 C C . ASN A 1 190 ? -20.346 -0.000 0.492 1.00 89.19 190 ASN A C 1
ATOM 1541 O O . ASN A 1 190 ? -19.736 -1.059 0.664 1.00 89.19 190 ASN A O 1
ATOM 1545 N N . ARG A 1 191 ? -20.466 0.903 1.464 1.00 92.06 191 ARG A N 1
ATOM 1546 C CA . ARG A 1 191 ? -19.896 0.736 2.793 1.00 92.06 191 ARG A CA 1
ATOM 1547 C C . ARG A 1 191 ? -20.564 -0.425 3.537 1.00 92.06 191 ARG A C 1
ATOM 1549 O O . ARG A 1 191 ? -21.779 -0.440 3.700 1.00 92.06 191 ARG A O 1
ATOM 1556 N N . ASP A 1 192 ? -19.752 -1.340 4.061 1.00 96.75 192 ASP A N 1
ATOM 1557 C CA . ASP A 1 192 ? -20.177 -2.516 4.826 1.00 96.75 192 ASP A CA 1
ATOM 1558 C C . ASP A 1 192 ? -19.164 -2.783 5.951 1.00 96.75 192 ASP A C 1
ATOM 1560 O O . ASP A 1 192 ? -18.109 -3.388 5.753 1.00 96.75 192 ASP A O 1
ATOM 1564 N N . LEU A 1 193 ? -19.460 -2.285 7.154 1.00 96.50 193 LEU A N 1
ATOM 1565 C CA . LEU A 1 193 ? -18.544 -2.399 8.291 1.00 96.50 193 LEU A CA 1
ATOM 1566 C C . LEU A 1 193 ? -18.303 -3.845 8.728 1.00 96.50 193 LEU A C 1
ATOM 1568 O O . LEU A 1 193 ? -17.200 -4.166 9.166 1.00 96.50 193 LEU A O 1
ATOM 1572 N N . GLN A 1 194 ? -19.300 -4.717 8.584 1.00 97.69 194 GLN A N 1
ATOM 1573 C CA . GLN A 1 194 ? -19.173 -6.115 8.975 1.00 97.69 194 GLN A CA 1
ATOM 1574 C C . GLN A 1 194 ? -18.179 -6.834 8.057 1.00 97.69 194 GLN A C 1
ATOM 1576 O O . GLN A 1 194 ? -17.245 -7.476 8.541 1.00 97.69 194 GLN A O 1
ATOM 1581 N N . LYS A 1 195 ? -18.290 -6.633 6.738 1.00 98.00 195 LYS A N 1
ATOM 1582 C CA . LYS A 1 195 ? -17.289 -7.148 5.790 1.00 98.00 195 LYS A CA 1
ATOM 1583 C C . LYS A 1 195 ? -15.918 -6.524 6.000 1.00 98.00 195 LYS A C 1
ATOM 1585 O O . LYS A 1 195 ? -14.916 -7.227 5.903 1.00 98.00 195 LYS A O 1
ATOM 1590 N N . ALA A 1 196 ? -15.849 -5.228 6.300 1.00 98.06 196 ALA A N 1
ATOM 1591 C CA . ALA A 1 196 ? -14.576 -4.585 6.609 1.00 98.06 196 ALA A CA 1
ATOM 1592 C C . ALA A 1 196 ? -13.881 -5.265 7.800 1.00 98.06 196 ALA A C 1
ATOM 1594 O O . ALA A 1 196 ? -12.702 -5.601 7.703 1.00 98.06 196 ALA A O 1
ATOM 1595 N N . ILE A 1 197 ? -14.615 -5.534 8.887 1.00 98.56 197 ILE A N 1
ATOM 1596 C CA . ILE A 1 197 ? -14.096 -6.253 10.060 1.00 98.56 197 ILE A CA 1
ATOM 1597 C C . ILE A 1 197 ? -13.570 -7.636 9.665 1.00 98.56 197 ILE A C 1
ATOM 1599 O O . ILE A 1 197 ? -12.450 -7.991 10.036 1.00 98.56 197 ILE A O 1
ATOM 1603 N N . GLU A 1 198 ? -14.346 -8.406 8.902 1.00 98.50 198 GLU A N 1
ATOM 1604 C CA . GLU A 1 198 ? -13.953 -9.747 8.452 1.00 98.50 198 GLU A CA 1
ATOM 1605 C C . GLU A 1 198 ? -12.647 -9.716 7.646 1.00 98.50 198 GLU A C 1
ATOM 1607 O O . GLU A 1 198 ? -11.722 -10.486 7.920 1.00 98.50 198 GLU A O 1
ATOM 1612 N N . TRP A 1 199 ? -12.525 -8.785 6.699 1.00 98.62 199 TRP A N 1
ATOM 1613 C CA . TRP A 1 199 ? -11.327 -8.648 5.873 1.00 98.62 199 TRP A CA 1
ATOM 1614 C C . TRP A 1 199 ? -10.108 -8.141 6.649 1.00 98.62 199 TRP A C 1
ATOM 1616 O O . TRP A 1 199 ? -9.009 -8.661 6.437 1.00 98.62 199 TRP A O 1
ATOM 1626 N N . TYR A 1 200 ? -10.274 -7.219 7.604 1.00 98.50 200 TYR A N 1
ATOM 1627 C CA . TYR A 1 200 ? -9.177 -6.837 8.500 1.00 98.50 200 TYR A CA 1
ATOM 1628 C C . TYR A 1 200 ? -8.714 -8.012 9.357 1.00 98.50 200 TYR A C 1
ATOM 1630 O O . TYR A 1 200 ? -7.517 -8.226 9.518 1.00 98.50 200 TYR A O 1
ATOM 1638 N N . GLN A 1 201 ? -9.632 -8.834 9.868 1.00 98.38 201 GLN A N 1
ATOM 1639 C CA . GLN A 1 201 ? -9.263 -10.031 10.626 1.00 98.38 201 GLN A CA 1
ATOM 1640 C C . GLN A 1 201 ? -8.514 -11.059 9.767 1.00 98.38 201 GLN A C 1
ATOM 1642 O O . GLN A 1 201 ? -7.596 -11.718 10.262 1.00 98.38 201 GLN A O 1
ATOM 1647 N N . ILE A 1 202 ? -8.875 -11.200 8.488 1.00 98.38 202 ILE A N 1
ATOM 1648 C CA . ILE A 1 202 ? -8.120 -12.015 7.523 1.00 98.38 202 ILE A CA 1
ATOM 1649 C C . ILE A 1 202 ? -6.706 -11.446 7.343 1.00 98.38 202 ILE A C 1
ATOM 1651 O O . ILE A 1 202 ? -5.734 -12.197 7.450 1.00 98.38 202 ILE A O 1
ATOM 1655 N N . SER A 1 203 ? -6.595 -10.131 7.143 1.00 97.88 203 SER A N 1
ATOM 1656 C CA . SER A 1 203 ? -5.324 -9.418 6.980 1.00 97.88 203 SER A CA 1
ATOM 1657 C C . SER A 1 203 ? -4.400 -9.590 8.189 1.00 97.88 203 SER A C 1
ATOM 1659 O O . SER A 1 203 ? -3.246 -10.001 8.047 1.00 97.88 203 SER A O 1
ATOM 1661 N N . ILE A 1 204 ? -4.936 -9.406 9.398 1.00 97.12 204 ILE A N 1
ATOM 1662 C CA . ILE A 1 204 ? -4.228 -9.618 10.665 1.00 97.12 204 ILE A CA 1
ATOM 1663 C C . ILE A 1 204 ? -3.648 -11.031 10.730 1.00 97.12 204 ILE A C 1
ATOM 1665 O O . ILE A 1 204 ? -2.453 -11.201 10.970 1.00 97.12 204 ILE A O 1
ATOM 1669 N N . LYS A 1 205 ? -4.468 -12.056 10.464 1.00 96.94 205 LYS A N 1
ATOM 1670 C CA . LYS A 1 205 ? -4.030 -13.461 10.511 1.00 96.94 205 LYS A CA 1
ATOM 1671 C C . LYS A 1 205 ? -2.925 -13.756 9.493 1.00 96.94 205 LYS A C 1
ATOM 1673 O O . LYS A 1 205 ? -1.992 -14.498 9.806 1.00 96.94 205 LYS A O 1
ATOM 1678 N N . GLN A 1 206 ? -3.012 -13.201 8.282 1.00 95.56 206 GLN A N 1
ATOM 1679 C CA . GLN A 1 206 ? -1.981 -13.371 7.253 1.00 95.56 206 GLN A CA 1
ATOM 1680 C C . GLN A 1 206 ? -0.659 -12.722 7.671 1.00 95.56 206 GLN A C 1
ATOM 1682 O O . GLN A 1 206 ? 0.380 -13.384 7.644 1.00 95.56 206 GLN A O 1
ATOM 1687 N N . ASN A 1 207 ? -0.702 -11.469 8.122 1.00 94.38 207 ASN A N 1
ATOM 1688 C CA . ASN A 1 207 ? 0.490 -10.714 8.499 1.00 94.38 207 ASN A CA 1
ATOM 1689 C C . ASN A 1 207 ? 1.153 -11.257 9.775 1.00 94.38 207 ASN A C 1
ATOM 1691 O O . ASN A 1 207 ? 2.373 -11.405 9.813 1.00 94.38 207 ASN A O 1
ATOM 1695 N N . GLN A 1 208 ? 0.375 -11.677 10.777 1.00 93.94 208 GLN A N 1
ATOM 1696 C CA . GLN A 1 208 ? 0.903 -12.380 11.954 1.00 93.94 208 GLN A CA 1
ATOM 1697 C C . GLN A 1 208 ? 1.633 -13.673 11.562 1.00 93.94 208 GLN A C 1
ATOM 1699 O O . GLN A 1 208 ? 2.720 -13.952 12.065 1.00 93.94 208 GLN A O 1
ATOM 1704 N N . LYS A 1 209 ? 1.084 -14.449 10.618 1.00 93.56 209 LYS A N 1
ATOM 1705 C CA . LYS A 1 209 ? 1.725 -15.679 10.127 1.00 93.56 209 LYS A CA 1
ATOM 1706 C C . LYS A 1 209 ? 3.052 -15.406 9.412 1.00 93.56 209 LYS A C 1
ATOM 1708 O O . LYS A 1 209 ? 3.952 -16.238 9.506 1.00 93.56 209 LYS A O 1
ATOM 1713 N N . ILE A 1 210 ? 3.176 -14.287 8.695 1.00 91.12 210 ILE A N 1
ATOM 1714 C CA . ILE A 1 210 ? 4.435 -13.870 8.055 1.00 91.12 210 ILE A CA 1
ATOM 1715 C C . ILE A 1 210 ? 5.489 -13.565 9.124 1.00 91.12 210 ILE A C 1
ATOM 1717 O O . ILE A 1 210 ? 6.585 -14.117 9.061 1.00 91.12 210 ILE A O 1
ATOM 1721 N N . ILE A 1 211 ? 5.127 -12.772 10.138 1.00 88.25 211 ILE A N 1
ATOM 1722 C CA . ILE A 1 211 ? 6.026 -12.381 11.236 1.00 88.25 211 ILE A CA 1
ATOM 1723 C C . ILE A 1 211 ? 6.513 -13.618 12.010 1.00 88.25 211 ILE A C 1
ATOM 1725 O O . ILE A 1 211 ? 7.714 -13.818 12.167 1.00 88.25 211 ILE A O 1
ATOM 1729 N N . VAL A 1 212 ? 5.597 -14.505 12.417 1.00 87.38 212 VAL A N 1
ATOM 1730 C CA . VAL A 1 212 ? 5.934 -15.704 13.211 1.00 87.38 212 VAL A CA 1
ATOM 1731 C C . VAL A 1 212 ? 6.842 -16.679 12.451 1.00 87.38 212 VAL A C 1
ATOM 1733 O O . VAL A 1 212 ? 7.694 -17.324 13.052 1.00 87.38 212 VAL A O 1
ATOM 1736 N N . LYS A 1 213 ? 6.691 -16.807 11.127 1.00 83.06 213 LYS A N 1
ATOM 1737 C CA . LYS A 1 213 ? 7.500 -17.740 10.320 1.00 83.06 213 LYS A CA 1
ATOM 1738 C C . LYS A 1 213 ? 8.973 -17.351 10.194 1.00 83.06 213 LYS A C 1
ATOM 1740 O O . LYS A 1 213 ? 9.781 -18.216 9.864 1.00 83.06 213 LYS A O 1
ATOM 1745 N N . LYS A 1 214 ? 9.291 -16.068 10.336 1.00 75.25 214 LYS A N 1
ATOM 1746 C CA . LYS A 1 214 ? 10.592 -15.498 9.972 1.00 75.25 214 LYS A CA 1
ATOM 1747 C C . LYS A 1 214 ? 11.479 -15.168 11.179 1.00 75.25 214 LYS A C 1
ATOM 1749 O O . LYS A 1 214 ? 12.683 -15.106 10.984 1.00 75.25 214 LYS A O 1
ATOM 1754 N N . ASP A 1 215 ? 10.890 -15.106 12.382 1.00 73.56 215 ASP A N 1
ATOM 1755 C CA . ASP A 1 215 ? 11.420 -14.604 13.671 1.00 73.56 215 ASP A CA 1
ATOM 1756 C C . ASP A 1 215 ? 10.900 -13.185 13.996 1.00 73.56 215 ASP A C 1
ATOM 1758 O O . ASP A 1 215 ? 10.862 -12.294 13.150 1.00 73.56 215 ASP A O 1
ATOM 1762 N N . GLU A 1 216 ? 10.502 -12.955 15.250 1.00 72.94 216 GLU A N 1
ATOM 1763 C CA . GLU A 1 216 ? 10.118 -11.639 15.775 1.00 72.94 216 GLU A CA 1
ATOM 1764 C C . GLU A 1 216 ? 11.293 -10.648 15.811 1.00 72.94 216 GLU A C 1
ATOM 1766 O O . GLU A 1 216 ? 11.074 -9.435 15.882 1.00 72.94 216 GLU A O 1
ATOM 1771 N N . SER A 1 217 ? 12.534 -11.132 15.727 1.00 78.69 217 SER A N 1
ATOM 1772 C CA . SER A 1 217 ? 13.722 -10.292 15.549 1.00 78.69 217 SER A CA 1
ATOM 1773 C C . SER A 1 217 ? 14.018 -9.939 14.080 1.00 78.69 217 SER A C 1
ATOM 1775 O O . SER A 1 217 ? 14.840 -9.059 13.818 1.00 78.69 217 SER A O 1
ATOM 1777 N N . ASP A 1 218 ? 13.329 -10.570 13.117 1.00 80.19 218 ASP A N 1
ATOM 1778 C CA . ASP A 1 218 ? 13.557 -10.359 11.685 1.00 80.19 218 ASP A CA 1
ATOM 1779 C C . ASP A 1 218 ? 13.154 -8.927 11.275 1.00 80.19 218 ASP A C 1
ATOM 1781 O O . ASP A 1 218 ? 12.045 -8.445 11.539 1.00 80.19 218 ASP A O 1
ATOM 1785 N N . THR A 1 219 ? 14.097 -8.240 10.627 1.00 83.94 219 THR A N 1
ATOM 1786 C CA . THR A 1 219 ? 13.987 -6.856 10.141 1.00 83.94 219 THR A CA 1
ATOM 1787 C C . THR A 1 219 ? 13.979 -6.768 8.613 1.00 83.94 219 THR A C 1
ATOM 1789 O O . THR A 1 219 ? 14.206 -5.703 8.046 1.00 83.94 219 THR A O 1
ATOM 1792 N N . SER A 1 220 ? 13.713 -7.863 7.911 1.00 88.44 220 SER A N 1
ATOM 1793 C CA . SER A 1 220 ? 13.539 -7.883 6.461 1.00 88.44 220 SER A CA 1
ATOM 1794 C C . SER A 1 220 ? 12.383 -6.985 6.025 1.00 88.44 220 SER A C 1
ATOM 1796 O O . SER A 1 220 ? 11.416 -6.776 6.760 1.00 88.44 220 SER A O 1
ATOM 1798 N N . ALA A 1 221 ? 12.468 -6.469 4.797 1.00 87.12 221 ALA A N 1
ATOM 1799 C CA . ALA A 1 221 ? 11.429 -5.616 4.225 1.00 87.12 221 ALA A CA 1
ATOM 1800 C C . ALA A 1 221 ? 10.040 -6.281 4.281 1.00 87.12 221 ALA A C 1
ATOM 1802 O O . ALA A 1 221 ? 9.077 -5.637 4.673 1.00 87.12 221 ALA A O 1
ATOM 1803 N N . GLU A 1 222 ? 9.955 -7.586 4.000 1.00 88.06 222 GLU A N 1
ATOM 1804 C CA . GLU A 1 222 ? 8.716 -8.376 4.087 1.00 88.06 222 GLU A CA 1
ATOM 1805 C C . GLU A 1 222 ? 8.092 -8.321 5.496 1.00 88.06 222 GLU A C 1
ATOM 1807 O O . GLU A 1 222 ? 6.899 -8.058 5.649 1.00 88.06 222 GLU A O 1
ATOM 1812 N N . VAL A 1 223 ? 8.901 -8.520 6.543 1.00 89.38 223 VAL A N 1
ATOM 1813 C CA . VAL A 1 223 ? 8.430 -8.490 7.936 1.00 89.38 223 VAL A CA 1
ATOM 1814 C C . VAL A 1 223 ? 8.075 -7.070 8.375 1.00 89.38 223 VAL A C 1
ATOM 1816 O O . VAL A 1 223 ? 7.077 -6.878 9.071 1.00 89.38 223 VAL A O 1
ATOM 1819 N N . GLN A 1 224 ? 8.845 -6.063 7.958 1.00 88.94 224 GLN A N 1
ATOM 1820 C CA . GLN A 1 224 ? 8.524 -4.661 8.240 1.00 88.94 224 GLN A CA 1
ATOM 1821 C C . GLN A 1 224 ? 7.200 -4.242 7.587 1.00 88.94 224 GLN A C 1
ATOM 1823 O O . GLN A 1 224 ? 6.362 -3.625 8.246 1.00 88.94 224 GLN A O 1
ATOM 1828 N N . GLU A 1 225 ? 6.971 -4.632 6.332 1.00 89.06 225 GLU A N 1
ATOM 1829 C CA . GLU A 1 225 ? 5.716 -4.385 5.622 1.00 89.06 225 GLU A CA 1
ATOM 1830 C C . GLU A 1 225 ? 4.534 -5.094 6.290 1.00 89.06 225 GLU A C 1
ATOM 1832 O O . GLU A 1 225 ? 3.487 -4.478 6.497 1.00 89.06 225 GLU A O 1
ATOM 1837 N N . ALA A 1 226 ? 4.702 -6.356 6.697 1.00 92.44 226 ALA A N 1
ATOM 1838 C CA . ALA A 1 226 ? 3.663 -7.093 7.412 1.00 92.44 226 ALA A CA 1
ATOM 1839 C C . ALA A 1 226 ? 3.302 -6.426 8.750 1.00 92.44 226 ALA A C 1
ATOM 1841 O O . ALA A 1 226 ? 2.124 -6.316 9.093 1.00 92.44 226 ALA A O 1
ATOM 1842 N N . ARG A 1 227 ? 4.293 -5.925 9.500 1.00 91.31 227 ARG A N 1
ATOM 1843 C CA . ARG A 1 227 ? 4.048 -5.172 10.741 1.00 91.31 227 ARG A CA 1
ATOM 1844 C C . ARG A 1 227 ? 3.361 -3.834 10.481 1.00 91.31 227 ARG A C 1
ATOM 1846 O O . ARG A 1 227 ? 2.499 -3.446 11.266 1.00 91.31 227 ARG A O 1
ATOM 1853 N N . PHE A 1 228 ? 3.729 -3.142 9.404 1.00 90.81 228 PHE A N 1
ATOM 1854 C CA . PHE A 1 228 ? 3.086 -1.892 9.004 1.00 90.81 228 PHE A CA 1
ATOM 1855 C C . PHE A 1 228 ? 1.605 -2.111 8.669 1.00 90.81 228 PHE A C 1
ATOM 1857 O O . PHE A 1 228 ? 0.754 -1.382 9.180 1.00 90.81 228 PHE A O 1
ATOM 1864 N N . ALA A 1 229 ? 1.298 -3.143 7.876 1.00 92.44 229 ALA A N 1
ATOM 1865 C CA . ALA A 1 229 ? -0.075 -3.533 7.564 1.00 92.44 229 ALA A CA 1
ATOM 1866 C C . ALA A 1 229 ? -0.854 -3.896 8.839 1.00 92.44 229 ALA A C 1
ATOM 1868 O O . ALA A 1 229 ? -1.935 -3.364 9.070 1.00 92.44 229 ALA A O 1
ATOM 1869 N N . LEU A 1 230 ? -0.256 -4.707 9.720 1.00 93.38 230 LEU A N 1
ATOM 1870 C CA . LEU A 1 230 ? -0.868 -5.132 10.979 1.00 93.38 230 LEU A CA 1
ATOM 1871 C C . LEU A 1 230 ? -1.210 -3.954 11.910 1.00 93.38 230 LEU A C 1
ATOM 1873 O O . LEU A 1 230 ? -2.294 -3.919 12.488 1.00 93.38 230 LEU A O 1
ATOM 1877 N N . SER A 1 231 ? -0.305 -2.979 12.027 1.00 93.31 231 SER A N 1
ATOM 1878 C CA . SER A 1 231 ? -0.533 -1.732 12.773 1.00 93.31 231 SER A CA 1
ATOM 1879 C C . SER A 1 231 ? -1.722 -0.943 12.204 1.00 93.31 231 SER A C 1
ATOM 1881 O O . SER A 1 231 ? -2.610 -0.527 12.950 1.00 93.31 231 SER A O 1
ATOM 1883 N N . GLY A 1 232 ? -1.798 -0.806 10.875 1.00 93.00 232 GLY A N 1
ATOM 1884 C CA . GLY A 1 232 ? -2.937 -0.170 10.212 1.00 93.00 232 GLY A CA 1
ATOM 1885 C C . GLY A 1 232 ? -4.255 -0.908 10.468 1.00 93.00 232 GLY A C 1
ATOM 1886 O O . GLY A 1 232 ? -5.251 -0.280 10.824 1.00 93.00 232 GLY A O 1
ATOM 1887 N N . ASP A 1 233 ? -4.259 -2.236 10.349 1.00 95.62 233 ASP A N 1
ATOM 1888 C CA . ASP A 1 233 ? -5.451 -3.067 10.551 1.00 95.62 233 ASP A CA 1
ATOM 1889 C C . ASP A 1 233 ? -6.001 -2.947 11.983 1.00 95.62 233 ASP A C 1
ATOM 1891 O O . ASP A 1 233 ? -7.214 -2.838 12.176 1.00 95.62 233 ASP A O 1
ATOM 1895 N N . TYR A 1 234 ? -5.126 -2.913 12.995 1.00 96.88 234 TYR A N 1
ATOM 1896 C CA . TYR A 1 234 ? -5.527 -2.681 14.385 1.00 96.88 234 TYR A CA 1
ATOM 1897 C C . TYR A 1 234 ? -6.128 -1.290 14.593 1.00 96.88 234 TYR A C 1
ATOM 1899 O O . TYR A 1 234 ? -7.207 -1.181 15.175 1.00 96.88 234 TYR A O 1
ATOM 1907 N N . LEU A 1 235 ? -5.490 -0.234 14.080 1.00 95.50 235 LEU A N 1
ATOM 1908 C CA . LEU A 1 235 ? -6.045 1.119 14.154 1.00 95.50 235 LEU A CA 1
ATOM 1909 C C . LEU A 1 235 ? -7.451 1.173 13.531 1.00 95.50 235 LEU A C 1
ATOM 1911 O O . LEU A 1 235 ? -8.374 1.725 14.130 1.00 95.50 235 LEU A O 1
ATOM 1915 N N . TRP A 1 236 ? -7.629 0.602 12.337 1.00 95.88 236 TRP A N 1
ATOM 1916 C CA . TRP A 1 236 ? -8.904 0.676 11.626 1.00 95.88 236 TRP A CA 1
ATOM 1917 C C . TRP A 1 236 ? -10.000 -0.173 12.258 1.00 95.88 236 TRP A C 1
ATOM 1919 O O . TRP A 1 236 ? -11.146 0.272 12.282 1.00 95.88 236 TRP A O 1
ATOM 1929 N N . LEU A 1 237 ? -9.678 -1.345 12.812 1.00 98.06 237 LEU A N 1
ATOM 1930 C CA . LEU A 1 237 ? -10.634 -2.091 13.629 1.00 98.06 237 LEU A CA 1
ATOM 1931 C C . LEU A 1 237 ? -11.027 -1.304 14.879 1.00 98.06 237 LEU A C 1
ATOM 1933 O O . LEU A 1 237 ? -12.212 -1.253 15.197 1.00 98.06 237 LEU A O 1
ATOM 1937 N N . GLY A 1 238 ? -10.069 -0.650 15.541 1.00 97.88 238 GLY A N 1
ATOM 1938 C CA . GLY A 1 238 ? -10.350 0.248 16.660 1.00 97.88 238 GLY A CA 1
ATOM 1939 C C . GLY A 1 238 ? -11.336 1.356 16.277 1.00 97.88 238 GLY A C 1
ATOM 1940 O O . GLY A 1 238 ? -12.347 1.534 16.951 1.00 97.88 238 GLY A O 1
ATOM 1941 N N . ASP A 1 239 ? -11.098 2.033 15.146 1.00 96.69 239 ASP A N 1
ATOM 1942 C CA . ASP A 1 239 ? -11.988 3.076 14.613 1.00 96.69 239 ASP A CA 1
ATOM 1943 C C . ASP A 1 239 ? -13.392 2.540 14.286 1.00 96.69 239 ASP A C 1
ATOM 1945 O O . ASP A 1 239 ? -14.382 3.194 14.616 1.00 96.69 239 ASP A O 1
ATOM 1949 N N . ILE A 1 240 ? -13.495 1.355 13.671 1.00 97.56 240 ILE A N 1
ATOM 1950 C CA . ILE A 1 240 ? -14.791 0.735 13.359 1.00 97.56 240 ILE A CA 1
ATOM 1951 C C . ILE A 1 240 ? -15.553 0.398 14.643 1.00 97.56 240 ILE A C 1
ATOM 1953 O O . ILE A 1 240 ? -16.724 0.745 14.762 1.00 97.56 240 ILE A O 1
ATOM 1957 N N . TYR A 1 241 ? -14.916 -0.268 15.608 1.00 98.50 241 TYR A N 1
ATOM 1958 C CA . TYR A 1 241 ? -15.592 -0.638 16.852 1.00 98.50 241 TYR A CA 1
ATOM 1959 C C . TYR A 1 241 ? -15.972 0.581 17.691 1.00 98.50 241 TYR A C 1
ATOM 1961 O O . TYR A 1 241 ? -17.024 0.568 18.320 1.00 98.50 241 TYR A O 1
ATOM 1969 N N . ASN A 1 242 ? -15.179 1.654 17.641 1.00 97.62 242 ASN A N 1
ATOM 1970 C CA . ASN A 1 242 ? -15.540 2.918 18.270 1.00 97.62 242 ASN A CA 1
ATOM 1971 C C . ASN A 1 242 ? -16.797 3.532 17.632 1.00 97.62 242 ASN A C 1
ATOM 1973 O O . ASN A 1 242 ? -17.646 4.049 18.348 1.00 97.62 242 ASN A O 1
ATOM 1977 N N . GLU A 1 243 ? -16.937 3.467 16.303 1.00 96.06 243 GLU A N 1
ATOM 1978 C CA . GLU A 1 243 ? -18.155 3.914 15.608 1.00 96.06 243 GLU A CA 1
ATOM 1979 C C . GLU A 1 243 ? -19.375 3.043 15.933 1.00 96.06 243 GLU A C 1
ATOM 1981 O O . GLU A 1 243 ? -20.486 3.551 16.036 1.00 96.06 243 GLU A O 1
ATOM 1986 N N . LEU A 1 244 ? -19.168 1.740 16.124 1.00 97.00 244 LEU A N 1
ATOM 1987 C CA . LEU A 1 244 ? -20.209 0.802 16.550 1.00 97.00 244 LEU A CA 1
ATOM 1988 C C . LEU A 1 244 ? -20.517 0.877 18.057 1.00 97.00 244 LEU A C 1
ATOM 1990 O O . LEU A 1 244 ? -21.313 0.078 18.544 1.00 97.00 244 LEU A O 1
ATOM 1994 N N . GLU A 1 245 ? -19.872 1.792 18.787 1.00 97.50 245 GLU A N 1
ATOM 1995 C CA . GLU A 1 245 ? -19.964 1.955 20.244 1.00 97.50 245 GLU A CA 1
ATOM 1996 C C . GLU A 1 245 ? -19.558 0.704 21.055 1.00 97.50 245 GLU A C 1
ATOM 1998 O O . GLU A 1 245 ? -19.823 0.600 22.253 1.00 97.50 245 GLU A O 1
ATOM 2003 N N . ASP A 1 246 ? -18.836 -0.235 20.434 1.00 98.19 246 ASP A N 1
ATOM 2004 C CA . ASP A 1 246 ? -18.180 -1.363 21.103 1.00 98.19 246 ASP A CA 1
ATOM 2005 C C . ASP A 1 246 ? -16.813 -0.896 21.626 1.00 98.19 246 ASP A C 1
ATOM 2007 O O . ASP A 1 246 ? -15.741 -1.219 21.101 1.00 98.19 246 ASP A O 1
ATOM 2011 N N . TYR A 1 247 ? -16.864 -0.041 22.647 1.00 98.31 247 TYR A N 1
ATOM 2012 C CA . TYR A 1 247 ? -15.682 0.636 23.174 1.00 98.31 247 TYR A CA 1
ATOM 2013 C C . TYR A 1 247 ? -14.665 -0.325 23.799 1.00 98.31 247 TYR A C 1
ATOM 2015 O O . TYR A 1 247 ? -13.467 -0.044 23.765 1.00 98.31 247 TYR A O 1
ATOM 2023 N N . ASP A 1 248 ? -15.103 -1.477 24.308 1.00 97.88 248 ASP A N 1
ATOM 2024 C CA . ASP A 1 248 ? -14.198 -2.497 24.842 1.00 97.88 248 ASP A CA 1
ATOM 2025 C C . ASP A 1 248 ? -13.305 -3.062 23.732 1.00 97.88 248 ASP A C 1
ATOM 2027 O O . ASP A 1 248 ? -12.077 -3.113 23.875 1.00 97.88 248 ASP A O 1
ATOM 2031 N N . LYS A 1 249 ? -13.889 -3.418 22.577 1.00 98.19 249 LYS A N 1
ATOM 2032 C CA . LYS A 1 249 ? -13.097 -3.843 21.416 1.00 98.19 249 LYS A CA 1
ATOM 2033 C C . LYS A 1 249 ? -12.295 -2.700 20.817 1.00 98.19 249 LYS A C 1
ATOM 2035 O O . LYS A 1 249 ? -11.150 -2.924 20.427 1.00 98.19 249 LYS A O 1
ATOM 2040 N N . ALA A 1 250 ? -12.851 -1.491 20.761 1.00 98.50 250 ALA A N 1
ATOM 2041 C CA . ALA A 1 250 ? -12.120 -0.326 20.272 1.00 98.50 250 ALA A CA 1
ATOM 2042 C C . ALA A 1 250 ? -10.824 -0.115 21.070 1.00 98.50 250 ALA A C 1
ATOM 2044 O O . ALA A 1 250 ? -9.734 -0.085 20.494 1.00 98.50 250 ALA A O 1
ATOM 2045 N N . MET A 1 251 ? -10.932 -0.081 22.405 1.00 98.19 251 MET A N 1
ATOM 2046 C CA . MET A 1 251 ? -9.789 0.030 23.311 1.00 98.19 251 MET A CA 1
ATOM 2047 C C . MET A 1 251 ? -8.807 -1.122 23.098 1.00 98.19 251 MET A C 1
ATOM 2049 O O . MET A 1 251 ? -7.607 -0.885 22.978 1.00 98.19 251 MET A O 1
ATOM 2053 N N . TYR A 1 252 ? -9.299 -2.361 23.011 1.00 97.94 252 TYR A N 1
ATOM 2054 C CA . TYR A 1 252 ? -8.458 -3.534 22.778 1.00 97.94 252 TYR A CA 1
ATOM 2055 C C . TYR A 1 252 ? -7.582 -3.385 21.525 1.00 97.94 252 TYR A C 1
ATOM 2057 O O . TYR A 1 252 ? -6.362 -3.535 21.608 1.00 97.94 252 TYR A O 1
ATOM 2065 N N . TYR A 1 253 ? -8.172 -3.033 20.380 1.00 97.94 253 TYR A N 1
ATOM 2066 C CA . TYR A 1 253 ? -7.426 -2.891 19.129 1.00 97.94 253 TYR A CA 1
ATOM 2067 C C . TYR A 1 253 ? -6.475 -1.688 19.129 1.00 97.94 253 TYR A C 1
ATOM 2069 O O . TYR A 1 253 ? -5.345 -1.814 18.657 1.00 97.94 253 TYR A O 1
ATOM 2077 N N . TYR A 1 254 ? -6.860 -0.557 19.726 1.00 97.12 254 TYR A N 1
ATOM 2078 C CA . TYR A 1 254 ? -5.937 0.571 19.877 1.00 97.12 254 TYR A CA 1
ATOM 2079 C C . TYR A 1 254 ? -4.729 0.223 20.755 1.00 97.12 254 TYR A C 1
ATOM 2081 O O . TYR A 1 254 ? -3.609 0.631 20.446 1.00 97.12 254 TYR A O 1
ATOM 2089 N N . GLN A 1 255 ? -4.919 -0.554 21.826 1.00 95.69 255 GLN A N 1
ATOM 2090 C CA . GLN A 1 255 ? -3.803 -1.013 22.657 1.00 95.69 255 GLN A CA 1
ATOM 2091 C C . GLN A 1 255 ? -2.904 -2.005 21.911 1.00 95.69 255 GLN A C 1
ATOM 2093 O O . GLN A 1 255 ? -1.687 -1.954 22.083 1.00 95.69 255 GLN A O 1
ATOM 2098 N N . LEU A 1 256 ? -3.464 -2.878 21.064 1.00 95.12 256 LEU A N 1
ATOM 2099 C CA . LEU A 1 256 ? -2.655 -3.745 20.203 1.00 95.12 256 LEU A CA 1
ATOM 2100 C C . LEU A 1 256 ? -1.739 -2.926 19.286 1.00 95.12 256 LEU A C 1
ATOM 2102 O O . LEU A 1 256 ? -0.548 -3.215 19.237 1.00 95.12 256 LEU A O 1
ATOM 2106 N N . ASP A 1 257 ? -2.256 -1.887 18.624 1.00 94.56 257 ASP A N 1
ATOM 2107 C CA . ASP A 1 257 ? -1.445 -0.998 17.779 1.00 94.56 257 ASP A CA 1
ATOM 2108 C C . ASP A 1 257 ? -0.380 -0.230 18.581 1.00 94.56 257 ASP A C 1
ATOM 2110 O O . ASP A 1 257 ? 0.789 -0.199 18.207 1.00 94.56 257 ASP A O 1
ATOM 2114 N N . ILE A 1 258 ? -0.743 0.333 19.738 1.00 92.75 258 ILE A N 1
ATOM 2115 C CA . ILE A 1 258 ? 0.188 1.062 20.619 1.00 92.75 258 ILE A CA 1
ATOM 2116 C C . ILE A 1 258 ? 1.379 0.198 21.057 1.00 92.75 258 ILE A C 1
ATOM 2118 O O . ILE A 1 258 ? 2.489 0.715 21.215 1.00 92.75 258 ILE A O 1
ATOM 2122 N N . ASN A 1 259 ? 1.142 -1.098 21.263 1.00 90.88 259 ASN A N 1
ATOM 2123 C CA . ASN A 1 259 ? 2.149 -2.054 21.712 1.00 90.88 259 ASN A CA 1
ATOM 2124 C C . ASN A 1 259 ? 2.953 -2.675 20.556 1.00 90.88 259 ASN A C 1
ATOM 2126 O O . ASN A 1 259 ? 3.859 -3.470 20.810 1.00 90.88 259 ASN A O 1
ATOM 2130 N N . MET A 1 260 ? 2.661 -2.323 19.298 1.00 86.75 260 MET A N 1
ATOM 2131 C CA . MET A 1 260 ? 3.449 -2.785 18.160 1.00 86.75 260 MET A CA 1
ATOM 2132 C C . MET A 1 260 ? 4.854 -2.158 18.165 1.00 86.75 260 MET A C 1
ATOM 2134 O O . MET A 1 260 ? 5.023 -0.973 18.464 1.00 86.75 260 MET A O 1
ATOM 2138 N N . PRO A 1 261 ? 5.887 -2.911 17.746 1.00 79.00 261 PRO A N 1
ATOM 2139 C CA . PRO A 1 261 ? 7.251 -2.392 17.627 1.00 79.00 261 PRO A CA 1
ATOM 2140 C C . PRO A 1 261 ? 7.402 -1.372 16.486 1.00 79.00 261 PRO A C 1
ATOM 2142 O O . PRO A 1 261 ? 8.385 -0.636 16.438 1.00 79.00 261 PRO A O 1
ATOM 2145 N N . VAL A 1 262 ? 6.435 -1.318 15.565 1.00 70.56 262 VAL A N 1
ATOM 2146 C CA . VAL A 1 262 ? 6.402 -0.366 14.451 1.00 70.56 262 VAL A CA 1
ATOM 2147 C C . VAL A 1 262 ? 5.468 0.779 14.820 1.00 70.56 262 VAL A C 1
ATOM 2149 O O . VAL A 1 262 ? 4.287 0.575 15.065 1.00 70.56 262 VAL A O 1
ATOM 2152 N N . MET A 1 263 ? 6.010 1.996 14.881 1.00 60.53 263 MET A N 1
ATOM 2153 C CA . MET A 1 263 ? 5.325 3.164 15.450 1.00 60.53 263 MET A CA 1
ATOM 2154 C C . MET A 1 263 ? 4.534 4.001 14.428 1.00 60.53 263 MET A C 1
ATOM 2156 O O . MET A 1 263 ? 4.208 5.150 14.728 1.00 60.53 263 MET A O 1
ATOM 2160 N N . SER A 1 264 ? 4.249 3.476 13.231 1.00 65.19 264 SER A N 1
ATOM 2161 C CA . SER A 1 264 ? 3.715 4.273 12.116 1.00 65.19 264 SER A CA 1
ATOM 2162 C C . SER A 1 264 ? 2.301 4.813 12.360 1.00 65.19 264 SER A C 1
ATOM 2164 O O . SER A 1 264 ? 2.046 5.969 12.034 1.00 65.19 264 SER A O 1
ATOM 2166 N N . HIS A 1 265 ? 1.406 4.030 12.976 1.00 72.56 265 HIS A N 1
ATOM 2167 C CA . HIS A 1 265 ? 0.017 4.443 13.247 1.00 72.56 265 HIS A CA 1
ATOM 2168 C C . HIS A 1 265 ? -0.288 4.683 14.733 1.00 72.56 265 HIS A C 1
ATOM 2170 O O . HIS A 1 265 ? -1.303 5.303 15.064 1.00 72.56 265 HIS A O 1
ATOM 2176 N N . ALA A 1 266 ? 0.637 4.302 15.622 1.00 80.75 266 ALA A N 1
ATOM 2177 C CA . ALA A 1 266 ? 0.472 4.391 17.072 1.00 80.75 266 ALA A CA 1
ATOM 2178 C C . ALA A 1 266 ? 0.121 5.806 17.560 1.00 80.75 266 ALA A C 1
ATOM 2180 O O . ALA A 1 266 ? -0.556 5.961 18.573 1.00 80.75 266 ALA A O 1
ATOM 2181 N N . SER A 1 267 ? 0.561 6.854 16.854 1.00 86.94 267 SER A N 1
ATOM 2182 C CA . SER A 1 267 ? 0.221 8.243 17.180 1.00 86.94 267 SER A CA 1
ATOM 2183 C C . SER A 1 267 ? -1.292 8.482 17.181 1.00 86.94 267 SER A C 1
ATOM 2185 O O . 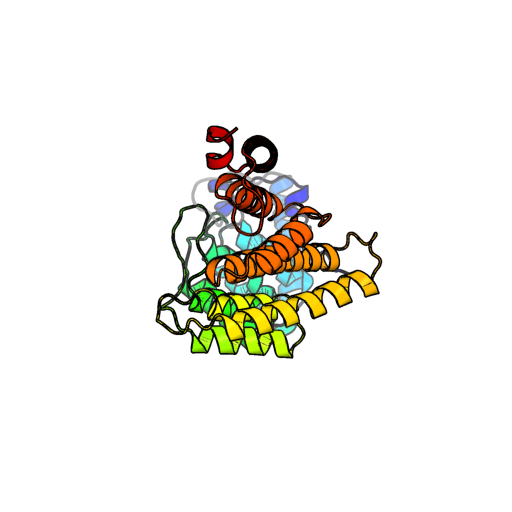SER A 1 267 ? -1.810 9.119 18.100 1.00 86.94 267 SER A O 1
ATOM 2187 N N . ARG A 1 268 ? -2.015 7.916 16.206 1.00 91.06 268 ARG A N 1
ATOM 2188 C CA . ARG A 1 268 ? -3.468 8.045 16.097 1.00 91.06 268 ARG A CA 1
ATOM 2189 C C . ARG A 1 268 ? -4.180 7.180 17.124 1.00 91.06 268 ARG A C 1
ATOM 2191 O O . ARG A 1 268 ? -5.084 7.685 17.778 1.00 91.06 268 ARG A O 1
ATOM 2198 N N . SER A 1 269 ? -3.729 5.950 17.352 1.00 94.38 269 SER A N 1
ATOM 2199 C CA . SER A 1 269 ? -4.274 5.102 18.421 1.00 94.38 269 SER A CA 1
ATOM 2200 C C . SER A 1 269 ? -4.101 5.747 19.800 1.00 94.38 269 SER A C 1
ATOM 2202 O O . SER A 1 269 ? -5.040 5.769 20.591 1.00 94.38 269 SER A O 1
ATOM 2204 N N . TYR A 1 270 ? -2.957 6.388 20.071 1.00 94.75 270 TYR A N 1
ATOM 2205 C CA . TYR A 1 270 ? -2.774 7.185 21.287 1.00 94.75 270 TYR A CA 1
ATOM 2206 C C . TYR A 1 270 ? -3.779 8.334 21.400 1.00 94.75 270 TYR A C 1
ATOM 2208 O O . TYR A 1 270 ? -4.317 8.562 22.482 1.00 94.75 270 TYR A O 1
ATOM 2216 N N . TYR A 1 271 ? -4.046 9.048 20.306 1.00 94.50 271 TYR A N 1
ATOM 2217 C CA . TYR A 1 271 ? -5.048 10.112 20.292 1.00 94.50 271 TYR A CA 1
ATOM 2218 C C . TYR A 1 271 ? -6.452 9.570 20.591 1.00 94.50 271 TYR A C 1
ATOM 2220 O O . TYR A 1 271 ? -7.143 10.116 21.449 1.00 94.50 271 TYR A O 1
ATOM 2228 N N . GLN A 1 272 ? -6.844 8.463 19.956 1.00 96.19 272 GLN A N 1
ATOM 2229 C CA . GLN A 1 272 ? -8.154 7.844 20.169 1.00 96.19 272 GLN A CA 1
ATOM 2230 C C . GLN A 1 272 ? -8.320 7.358 21.615 1.00 96.19 272 GLN A C 1
ATOM 2232 O O . GLN A 1 272 ? -9.323 7.669 22.250 1.00 96.19 272 GLN A O 1
ATOM 2237 N N . VAL A 1 273 ? -7.309 6.699 22.191 1.00 96.81 273 VAL A N 1
ATOM 2238 C CA . VAL A 1 273 ? -7.325 6.290 23.607 1.00 96.81 273 VAL A CA 1
ATOM 2239 C C . VAL A 1 273 ? -7.420 7.501 24.541 1.00 96.81 273 VAL A C 1
ATOM 2241 O O . VAL A 1 273 ? -8.153 7.458 25.528 1.00 96.81 273 VAL A O 1
ATOM 2244 N N . GLY A 1 274 ? -6.729 8.603 24.225 1.00 96.19 274 GLY A N 1
ATOM 2245 C CA . GLY A 1 274 ? -6.870 9.864 24.956 1.00 96.19 274 GLY A CA 1
ATOM 2246 C C . GLY A 1 274 ? -8.316 10.368 24.974 1.00 96.19 274 GLY A C 1
ATOM 2247 O O . GLY A 1 274 ? -8.842 10.671 26.045 1.00 96.19 274 GLY A O 1
ATOM 2248 N N . ALA A 1 275 ? -8.986 10.349 23.819 1.00 96.25 275 ALA A N 1
ATOM 2249 C CA . ALA A 1 275 ? -10.393 10.730 23.697 1.00 96.25 275 ALA A CA 1
ATOM 2250 C C . ALA A 1 275 ? -11.321 9.798 24.487 1.00 96.25 275 ALA A C 1
ATOM 2252 O O . ALA A 1 275 ? -12.240 10.267 25.160 1.00 96.25 275 ALA A O 1
ATOM 2253 N N . MET A 1 276 ? -11.053 8.490 24.486 1.00 97.75 276 MET A N 1
ATOM 2254 C CA . MET A 1 276 ? -11.831 7.533 25.276 1.00 97.75 276 MET A CA 1
ATOM 2255 C C . MET A 1 276 ? -11.771 7.849 26.776 1.00 97.75 276 MET A C 1
ATOM 2257 O O . MET A 1 276 ? -12.807 7.846 27.439 1.00 97.75 276 MET A O 1
ATOM 2261 N N . TYR A 1 277 ? -10.600 8.211 27.312 1.00 98.25 277 TYR A N 1
ATOM 2262 C CA . TYR A 1 277 ? -10.471 8.648 28.708 1.00 98.25 277 TYR A CA 1
ATOM 2263 C C . TYR A 1 277 ? -11.089 10.026 28.979 1.00 98.25 277 TYR A C 1
ATOM 2265 O O . TYR A 1 277 ? -11.649 10.240 30.055 1.00 98.25 277 TYR A O 1
ATOM 2273 N N . GLU A 1 278 ? -11.019 10.963 28.034 1.00 97.06 278 GLU A N 1
ATOM 2274 C CA . GLU A 1 278 ? -11.589 12.307 28.190 1.00 97.06 278 GLU A CA 1
ATOM 2275 C C . GLU A 1 278 ? -13.122 12.281 28.271 1.00 97.06 278 GLU A C 1
ATOM 2277 O O . GLU A 1 278 ? -13.727 12.952 29.120 1.00 97.06 278 GLU A O 1
ATOM 2282 N N . TYR A 1 279 ? -13.746 11.491 27.399 1.00 96.75 279 TYR A N 1
ATOM 2283 C CA . TYR A 1 279 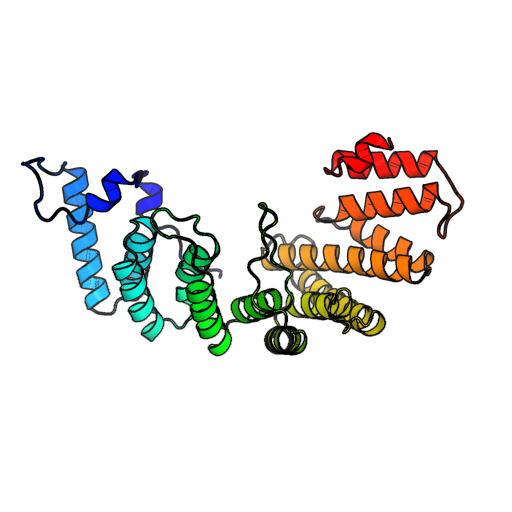? -15.199 11.400 27.278 1.00 96.75 279 TYR A CA 1
ATOM 2284 C C . TYR A 1 279 ? -15.805 10.241 28.077 1.00 96.75 279 TYR A C 1
ATOM 2286 O O . TYR A 1 279 ? -17.011 10.237 28.304 1.00 96.75 279 TYR A O 1
ATOM 2294 N N . GLY A 1 280 ? -14.988 9.310 28.577 1.00 96.62 280 GLY A N 1
ATOM 2295 C CA . GLY A 1 280 ? -15.452 8.141 29.327 1.00 96.62 280 GLY A CA 1
ATOM 2296 C C . GLY A 1 280 ? -16.084 7.063 28.440 1.00 96.62 280 GLY A C 1
ATOM 2297 O O . GLY A 1 280 ? -17.097 6.477 28.812 1.00 96.62 280 GLY A O 1
ATOM 2298 N N . LEU A 1 281 ? -15.514 6.824 27.255 1.00 96.75 281 LEU A N 1
ATOM 2299 C CA . LEU A 1 281 ? -15.996 5.834 26.286 1.00 96.75 281 LEU A CA 1
ATOM 2300 C C . LEU A 1 281 ? -15.409 4.457 26.621 1.00 96.75 281 LEU A C 1
ATOM 2302 O O . LEU A 1 281 ? -14.211 4.238 26.451 1.00 96.75 281 LEU A O 1
ATOM 2306 N N . GLY A 1 282 ? -16.226 3.549 27.163 1.00 93.25 282 GLY A N 1
ATOM 2307 C CA . GLY A 1 282 ? -15.789 2.210 27.606 1.00 93.25 282 GLY A CA 1
ATOM 2308 C C . GLY A 1 282 ? -14.870 2.196 28.834 1.00 93.25 282 GLY A C 1
ATOM 2309 O O . GLY A 1 282 ? -14.488 1.140 29.321 1.00 93.25 282 GLY A O 1
ATOM 2310 N N . VAL A 1 283 ? -14.516 3.363 29.373 1.00 96.19 283 VAL A N 1
ATOM 2311 C CA . VAL A 1 283 ? -13.668 3.507 30.560 1.00 96.19 283 VAL A CA 1
ATOM 2312 C C . VAL A 1 283 ? -14.201 4.606 31.465 1.00 96.19 283 VAL A C 1
ATOM 2314 O O . VAL A 1 283 ? -14.908 5.515 31.032 1.00 96.19 283 VAL A O 1
ATOM 2317 N N . LYS A 1 284 ? -13.828 4.566 32.748 1.00 97.00 284 LYS A N 1
ATOM 2318 C CA . LYS A 1 284 ? -14.104 5.687 33.647 1.00 97.00 284 LYS A CA 1
ATOM 2319 C C . LYS A 1 284 ? -13.373 6.926 33.131 1.00 97.00 284 LYS A C 1
ATOM 2321 O O . LYS A 1 284 ? -12.164 6.883 32.915 1.00 97.00 284 LYS A O 1
ATOM 2326 N N . LYS A 1 285 ? -14.113 8.027 32.988 1.00 97.62 285 LYS A N 1
ATOM 2327 C CA . LYS A 1 285 ? -13.558 9.326 32.610 1.00 97.62 285 LYS A CA 1
ATOM 2328 C C . LYS A 1 285 ? -12.374 9.700 33.510 1.00 97.62 285 LYS A C 1
ATOM 2330 O O . LYS A 1 285 ? -12.524 9.764 34.732 1.00 97.62 285 LYS A O 1
ATOM 2335 N N . ASP A 1 286 ? -11.230 9.980 32.890 1.00 97.69 286 ASP A N 1
ATOM 2336 C CA . ASP A 1 286 ? -9.978 10.349 33.552 1.00 97.69 286 ASP A CA 1
ATOM 2337 C C . ASP A 1 286 ? -9.191 11.349 32.692 1.00 97.69 286 ASP A C 1
ATOM 2339 O O . ASP A 1 286 ? -8.527 11.005 31.713 1.00 97.69 286 ASP A O 1
ATOM 2343 N N . ILE A 1 287 ? -9.248 12.620 33.084 1.00 96.25 287 ILE A N 1
ATOM 2344 C CA . ILE A 1 287 ? -8.599 13.710 32.349 1.00 96.25 287 ILE A CA 1
ATOM 2345 C C . ILE A 1 287 ? -7.068 13.625 32.421 1.00 96.25 287 ILE A C 1
ATOM 2347 O O . ILE A 1 287 ? -6.387 14.016 31.473 1.00 96.25 287 ILE A O 1
ATOM 2351 N N . ASN A 1 288 ? -6.504 13.109 33.515 1.00 95.50 288 ASN A N 1
ATOM 2352 C CA . ASN A 1 288 ? -5.051 13.007 33.654 1.00 95.50 288 ASN A CA 1
ATOM 2353 C C . ASN A 1 288 ? -4.507 11.929 32.717 1.00 95.50 288 ASN A C 1
ATOM 2355 O O . ASN A 1 288 ? -3.507 12.145 32.026 1.00 95.50 288 ASN A O 1
ATOM 2359 N N . GLN A 1 289 ? -5.210 10.799 32.645 1.00 95.81 289 GLN A N 1
ATOM 2360 C CA . GLN A 1 289 ? -4.880 9.727 31.720 1.00 95.81 289 GLN A CA 1
ATOM 2361 C C . GLN A 1 289 ? -5.036 10.185 30.262 1.00 95.81 289 GLN A C 1
ATOM 2363 O O . GLN A 1 289 ? -4.138 9.949 29.450 1.00 95.81 289 GLN A O 1
ATOM 2368 N N . ALA A 1 290 ? -6.110 10.917 29.944 1.00 96.38 290 ALA A N 1
ATOM 2369 C CA . ALA A 1 290 ? -6.323 11.502 28.619 1.00 96.38 290 ALA A CA 1
ATOM 2370 C C . ALA A 1 290 ? -5.152 12.401 28.186 1.00 96.38 290 ALA A C 1
ATOM 2372 O O . ALA A 1 290 ? -4.551 12.176 27.134 1.00 96.38 290 ALA A O 1
ATOM 2373 N N . LYS A 1 291 ? -4.743 13.353 29.039 1.00 95.06 291 LYS A N 1
ATOM 2374 C CA . LYS A 1 291 ? -3.596 14.242 28.779 1.00 95.06 291 LYS A CA 1
ATOM 2375 C C . LYS A 1 291 ? -2.292 13.483 28.561 1.00 95.06 291 LYS A C 1
ATOM 2377 O O . LYS A 1 291 ? -1.511 13.836 27.676 1.00 95.06 291 LYS A O 1
ATOM 2382 N N . MET A 1 292 ? -2.046 12.420 29.331 1.00 94.94 292 MET A N 1
ATOM 2383 C CA . MET A 1 292 ? -0.862 11.580 29.137 1.00 94.94 292 MET A CA 1
ATOM 2384 C C . MET A 1 292 ? -0.849 10.951 27.736 1.00 94.94 292 MET A C 1
ATOM 2386 O O . MET A 1 292 ? 0.189 10.954 27.069 1.00 94.94 292 MET A O 1
ATOM 2390 N N . TYR A 1 293 ? -1.986 10.429 27.280 1.00 94.81 293 TYR A N 1
ATOM 2391 C CA . TYR A 1 293 ? -2.110 9.830 25.954 1.00 94.81 293 TYR A CA 1
ATOM 2392 C C . TYR A 1 293 ? -2.026 10.863 24.825 1.00 94.81 293 TYR A C 1
ATOM 2394 O O . TYR A 1 293 ? -1.287 10.644 23.863 1.00 94.81 293 TYR A O 1
ATOM 2402 N N . TYR A 1 294 ? -2.645 12.036 24.976 1.00 94.81 294 TYR A N 1
ATOM 2403 C CA . TYR A 1 294 ? -2.483 13.139 24.025 1.00 94.81 294 TYR A CA 1
ATOM 2404 C C . TYR A 1 294 ? -1.042 13.631 23.931 1.00 94.81 294 TYR A C 1
ATOM 2406 O O . TYR A 1 294 ? -0.541 13.858 22.829 1.00 94.81 294 TYR A O 1
ATOM 2414 N N . LYS A 1 295 ? -0.316 13.700 25.052 1.00 93.06 295 LYS A N 1
ATOM 2415 C CA . LYS A 1 295 ? 1.116 14.013 25.038 1.00 93.06 295 LYS A CA 1
ATOM 2416 C C . LYS A 1 295 ? 1.907 12.990 24.217 1.00 93.06 295 LYS A C 1
ATOM 2418 O O . LYS A 1 295 ? 2.758 13.395 23.431 1.00 93.06 295 LYS A O 1
ATOM 2423 N N . LYS A 1 296 ? 1.612 11.689 24.347 1.00 91.69 296 LYS A N 1
ATOM 2424 C CA . LYS A 1 296 ? 2.246 10.627 23.538 1.00 91.69 296 LYS A CA 1
ATOM 2425 C C . LYS A 1 296 ? 1.885 10.716 22.050 1.00 91.69 296 LYS A C 1
ATOM 2427 O O . LYS A 1 296 ? 2.733 10.438 21.209 1.00 91.69 296 LYS A O 1
ATOM 2432 N N . ALA A 1 297 ? 0.657 11.107 21.713 1.00 91.12 297 ALA A N 1
ATOM 2433 C CA . ALA A 1 297 ? 0.254 11.350 20.327 1.00 91.12 297 ALA A CA 1
ATOM 2434 C C . ALA A 1 297 ? 0.967 12.581 19.732 1.00 91.12 297 ALA A C 1
ATOM 2436 O O . ALA A 1 297 ? 1.462 12.533 18.605 1.00 91.12 297 ALA A O 1
ATOM 2437 N N . CYS A 1 298 ? 1.087 13.659 20.513 1.00 89.81 298 CYS A N 1
ATOM 2438 C CA . CYS A 1 298 ? 1.777 14.892 20.133 1.00 89.81 298 CYS A CA 1
ATOM 2439 C C . CYS A 1 298 ? 3.270 14.666 19.867 1.00 89.81 298 CYS A C 1
ATOM 2441 O O . CYS A 1 298 ? 3.778 15.090 18.831 1.00 89.81 298 CYS A O 1
ATOM 2443 N N . THR A 1 299 ? 3.977 13.947 20.750 1.00 86.88 299 THR A N 1
ATOM 2444 C CA . THR A 1 299 ? 5.405 13.632 20.540 1.00 86.88 299 THR A CA 1
ATOM 2445 C C . THR A 1 299 ? 5.653 12.798 19.284 1.00 86.88 299 THR A C 1
ATOM 2447 O O . THR A 1 299 ? 6.789 12.707 18.828 1.00 86.88 299 THR A O 1
ATOM 2450 N N . LYS A 1 300 ? 4.600 12.204 18.716 1.00 82.75 300 LYS A N 1
ATOM 2451 C CA . LYS A 1 300 ? 4.625 11.420 17.481 1.00 82.75 300 LYS A CA 1
ATOM 2452 C C . LYS A 1 300 ? 4.025 12.153 16.274 1.00 82.75 300 LYS A C 1
ATOM 2454 O O . LYS A 1 300 ? 3.736 11.513 15.269 1.00 82.75 300 LYS A O 1
ATOM 2459 N N . GLY A 1 301 ? 3.839 13.472 16.361 1.00 79.75 301 GLY A N 1
ATOM 2460 C CA . GLY A 1 301 ? 3.519 14.322 15.212 1.00 79.75 301 GLY A CA 1
ATOM 2461 C C . GLY A 1 301 ? 2.042 14.670 15.015 1.00 79.75 301 GLY A C 1
ATOM 2462 O O . GLY A 1 301 ? 1.719 15.334 14.035 1.00 79.75 301 GLY A O 1
ATOM 2463 N N . ILE A 1 302 ? 1.131 14.293 15.922 1.00 77.69 302 ILE A N 1
ATOM 2464 C CA . ILE A 1 302 ? -0.258 14.782 15.848 1.00 77.69 302 ILE A CA 1
ATOM 2465 C C . ILE A 1 302 ? -0.345 16.178 16.470 1.00 77.69 302 ILE A C 1
ATOM 2467 O O . ILE A 1 302 ? -0.539 16.318 17.678 1.00 77.69 302 ILE A O 1
ATOM 2471 N N . SER A 1 303 ? -0.259 17.215 15.633 1.00 80.25 303 SER A N 1
ATOM 2472 C CA . SER A 1 303 ? -0.309 18.626 16.053 1.00 80.25 303 SER A CA 1
ATOM 2473 C C . SER A 1 303 ? -1.546 18.954 16.892 1.00 80.25 303 SER A C 1
ATOM 2475 O O . SER A 1 303 ? -1.427 19.583 17.938 1.00 80.25 303 SER A O 1
ATOM 2477 N N . LYS A 1 304 ? -2.720 18.429 16.513 1.00 79.75 304 LYS A N 1
ATOM 2478 C CA . LYS A 1 304 ? -3.971 18.615 17.270 1.00 79.75 304 LYS A CA 1
ATOM 2479 C C . LYS A 1 304 ? -3.878 18.088 18.708 1.00 79.75 304 LYS A C 1
ATOM 2481 O O . LYS A 1 304 ? -4.461 18.657 19.620 1.00 79.75 304 LYS A O 1
ATOM 2486 N N . ALA A 1 305 ? -3.121 17.015 18.938 1.00 80.19 305 ALA A N 1
ATOM 2487 C CA . ALA A 1 305 ? -2.923 16.464 20.276 1.00 80.19 305 ALA A CA 1
ATOM 2488 C C . ALA A 1 305 ? -2.019 17.360 21.141 1.00 80.19 305 ALA A C 1
ATOM 2490 O O . ALA A 1 305 ? -2.094 17.320 22.366 1.00 80.19 305 ALA A O 1
ATOM 2491 N N . CYS A 1 306 ? -1.172 18.186 20.520 1.00 82.25 306 CYS A N 1
ATOM 2492 C CA . CYS A 1 306 ? -0.290 19.111 21.225 1.00 82.25 306 CYS A CA 1
ATOM 2493 C C . CYS A 1 306 ? -1.031 20.283 21.873 1.00 82.25 306 CYS A C 1
ATOM 2495 O O . CYS A 1 306 ? -0.473 20.912 22.770 1.00 82.25 306 CYS A O 1
ATOM 2497 N N . GLU A 1 307 ? -2.255 20.567 21.432 1.00 82.19 307 GLU A N 1
ATOM 2498 C CA . GLU A 1 307 ? -3.133 21.600 21.993 1.00 82.19 307 GLU A CA 1
ATOM 2499 C C . GLU A 1 307 ? -3.940 21.082 23.195 1.00 82.19 307 GLU A C 1
ATOM 2501 O O . GLU A 1 307 ? -4.422 21.870 24.002 1.00 82.19 307 GLU A O 1
ATOM 2506 N N . LEU A 1 308 ? -4.045 19.755 23.340 1.00 75.62 308 LEU A N 1
ATOM 2507 C CA . LEU A 1 308 ? -4.843 19.063 24.362 1.00 75.62 308 LEU A CA 1
ATOM 2508 C C . LEU A 1 308 ? -4.002 18.541 25.547 1.00 75.62 308 LEU A C 1
ATOM 2510 O O . LEU A 1 308 ? -4.515 17.810 26.398 1.00 75.62 308 LEU A O 1
ATOM 2514 N N . LYS A 1 309 ? -2.704 18.870 25.578 1.00 58.53 309 LYS A N 1
ATOM 2515 C CA . LYS A 1 309 ? -1.733 18.427 26.596 1.00 58.53 309 LYS A CA 1
ATOM 2516 C C . LYS A 1 309 ? -1.880 19.152 27.938 1.00 58.53 309 LYS A C 1
ATOM 2518 O O . LYS A 1 309 ? -2.165 20.368 27.950 1.00 58.53 309 LYS A O 1
#

Organism: Moraxella lacunata (NCBI:txid477)

InterPro domains:
  IPR006597 Sel1-like repeat [PF08238] (60-87)
  IPR006597 Sel1-like repeat [PF08238] (95-125)
  IPR006597 Sel1-like repeat [PF08238] (131-172)
  IPR006597 Sel1-like repeat [PF08238] (188-207)
  IPR006597 Sel1-like repeat [PF08238] (225-255)
  IPR006597 Sel1-like repeat [PF08238] (268-301)
  IPR006597 Sel1-like repeat [SM00671] (59-90)
  IPR006597 Sel1-like repeat [SM00671] (91-128)
  IPR006597 Sel1-like repeat [SM00671] (129-172)
  IPR006597 Sel1-like repeat [SM00671] (173-208)
  IPR006597 Sel1-like repeat [SM00671] (267-302)
  IPR011990 Tetratricopeptide-like helical domain superfamily [G3DSA:1.25.40.10] (20-144)
  IPR011990 Tetratricopeptide-like helical domain superfamily [G3DSA:1.25.40.10] (145-212)
  IPR011990 Tetratricopeptide-like helical domain superfamily [G3DSA:1.25.40.10] (219-308)
  IPR050767 Sel1/AlgK [PTHR11102] (41-299)

pLDDT: mean 83.49, std 19.06, range [23.62, 98.62]

Secondary structure (DSSP, 8-state):
--------HHHHTT----HHHHTGGG--S-SS-PPPPHHHHHHHHHHHHHHHHHHTT-HHHHHHHHHHHHHTT-HHHHHHHHHHHHHHH-GGGGHHHHHHHHH--STT----HHHHHHHHHHHHHTT-HHHHHHHHHHHHT--B-TTS-B---S--HHHHHHHHHHHHHTT-TTHHHHHHHHHH--TTS---HHHHHHHHHHHHHHHHHHHHHH-TT---HHHHHHHHHHHHHHHHHHHHHHHTT-HHHHHHHHHHHHTSS--TTHHHHHHHHHHHHHHTSSS---HHHHHHHHHHHHTTT-HHHHT--

Foldseek 3Di:
DDDPLDDDPVVVVPDDLDPVCLCVLVPPDDDDDDDDDPVRVVVNVVLVVLVVCVVVVNLSSLLNQLVVCQLSLNPVRVVVSLVSNCVPPNLPSCQSVLVCLCPVPRPNRDNDLVSNLVSLVRCLVSVNLVSLQVLLCLQQQPDQDPVRDGSHDPHDLVSSLVSLVSSVVVPNLLSLQSNLVSQCDHPVPNHDNVSSLVSLVVSLVSLVVQCVVQDVPDPDPSNLVSLVSNLVSLQSQLVSCVVVLVNVSNLVSLVVSCPRPDCPCNLVSLQVVLVCLCVVRVHPNDLVSSLVSLVVSVVVPPVVSVVSD